Protein AF-A0A7K4CVQ1-F1 (afdb_monomer)

Radius of gyration: 16.04 Å; Cα contacts (8 Å, |Δi|>4): 336; chains: 1; bounding box: 37×40×40 Å

Sequence (177 aa):
MSLGTIVTLRESEFFTFFNIHEVSRQETGRKGVRAMQCKPGGFQEHIDISFEMDANENVVSARLVLDRSWIGNPDHVNPFANDIAKSFIDTLVPAVDHGAIEPLLATIMNAKGIGDKRIYLHDQPRDLNPNFDTIKALGVYLQVIGKHEIMLSSCMLRMENIVAGGRVRLEIEVLPR

Structure (mmCIF, N/CA/C/O backbone):
data_AF-A0A7K4CVQ1-F1
#
_entry.id   AF-A0A7K4CVQ1-F1
#
loop_
_atom_site.group_PDB
_atom_site.id
_atom_site.type_symbol
_atom_site.label_atom_id
_atom_site.label_alt_id
_atom_site.label_comp_id
_atom_site.label_asym_id
_atom_site.label_entity_id
_atom_site.label_seq_id
_atom_site.pdbx_PDB_ins_code
_atom_site.Cartn_x
_atom_site.Cartn_y
_atom_site.Cartn_z
_atom_site.occupancy
_atom_site.B_iso_or_equiv
_atom_site.auth_seq_id
_atom_site.auth_comp_id
_atom_site.auth_asym_id
_atom_site.auth_atom_id
_atom_site.pdbx_PDB_model_num
ATOM 1 N N . MET A 1 1 ? -0.461 2.803 18.732 1.00 65.06 1 MET A N 1
ATOM 2 C CA . MET A 1 1 ? -1.180 3.938 18.088 1.00 65.06 1 MET A CA 1
ATOM 3 C C . MET A 1 1 ? -2.070 3.398 16.962 1.00 65.06 1 MET A C 1
ATOM 5 O O . MET A 1 1 ? -2.041 2.195 16.758 1.00 65.06 1 MET A O 1
ATOM 9 N N . SER A 1 2 ? -2.913 4.195 16.295 1.00 82.56 2 SER A N 1
ATOM 10 C CA . SER A 1 2 ? -3.654 3.761 15.089 1.00 82.56 2 SER A CA 1
ATOM 11 C C . SER A 1 2 ? -3.128 4.479 13.846 1.00 82.56 2 SER A C 1
ATOM 13 O O . SER A 1 2 ? -2.551 5.557 13.971 1.00 82.56 2 SER A O 1
ATOM 15 N N . LEU A 1 3 ? -3.347 3.914 12.653 1.00 92.31 3 LEU A N 1
ATOM 16 C CA . LEU A 1 3 ? -3.012 4.564 11.371 1.00 92.31 3 LEU A CA 1
ATOM 17 C C . LEU A 1 3 ? -4.081 5.593 10.934 1.00 92.31 3 LEU A C 1
ATOM 19 O O . LEU A 1 3 ? -4.191 5.924 9.758 1.00 92.31 3 LEU A O 1
ATOM 23 N N . GLY A 1 4 ? -4.916 6.054 11.870 1.00 93.25 4 GLY A N 1
ATOM 24 C CA . GLY A 1 4 ? -6.152 6.785 11.596 1.00 93.25 4 GLY A CA 1
ATOM 25 C C . GLY A 1 4 ? -7.395 5.891 11.637 1.00 93.25 4 GLY A C 1
ATOM 26 O O . GLY A 1 4 ? -7.321 4.684 11.885 1.00 93.25 4 GLY A O 1
ATOM 27 N N . THR A 1 5 ? -8.561 6.501 11.425 1.00 96.44 5 THR A N 1
ATOM 28 C CA . THR A 1 5 ? -9.833 5.773 11.305 1.00 96.44 5 THR A CA 1
ATOM 29 C C . THR A 1 5 ? -10.139 5.501 9.842 1.00 96.44 5 THR A C 1
ATOM 31 O O . THR A 1 5 ? -9.773 6.293 8.968 1.00 96.44 5 THR A O 1
ATOM 34 N N . ILE A 1 6 ? -10.853 4.414 9.553 1.00 95.75 6 ILE A N 1
ATOM 35 C CA . ILE A 1 6 ? -11.230 4.129 8.166 1.00 95.75 6 ILE A CA 1
ATOM 36 C C . ILE A 1 6 ? -12.153 5.199 7.573 1.00 95.75 6 ILE A C 1
ATOM 38 O O . ILE A 1 6 ? -12.125 5.431 6.367 1.00 95.75 6 ILE A O 1
ATOM 42 N N . VAL A 1 7 ? -12.945 5.868 8.418 1.00 95.38 7 VAL A N 1
ATOM 43 C CA . VAL A 1 7 ? -13.827 6.970 8.021 1.00 95.38 7 VAL A CA 1
ATOM 44 C C . VAL A 1 7 ? -12.996 8.124 7.470 1.00 95.38 7 VAL A C 1
ATOM 46 O O . VAL A 1 7 ? -13.221 8.540 6.341 1.00 95.38 7 VAL A O 1
ATOM 49 N N . THR A 1 8 ? -11.977 8.567 8.210 1.00 95.50 8 THR A N 1
ATOM 50 C CA . THR A 1 8 ? -11.077 9.639 7.760 1.00 95.50 8 THR A CA 1
ATOM 51 C C . THR A 1 8 ? -10.266 9.226 6.531 1.00 95.50 8 THR A C 1
ATOM 53 O O . THR A 1 8 ? -10.100 10.013 5.605 1.00 95.50 8 THR A O 1
ATOM 56 N N . LEU A 1 9 ? -9.784 7.980 6.472 1.00 95.75 9 LEU A N 1
ATOM 57 C CA . LEU A 1 9 ? -8.999 7.507 5.327 1.00 95.75 9 LEU A CA 1
ATOM 58 C C . LEU A 1 9 ? -9.809 7.478 4.026 1.00 95.75 9 LEU A C 1
ATOM 60 O O . LEU A 1 9 ? -9.248 7.747 2.969 1.00 95.75 9 LEU A O 1
ATOM 64 N N . ARG A 1 10 ? -11.119 7.212 4.077 1.00 96.25 10 ARG A N 1
ATOM 65 C CA . ARG A 1 10 ? -11.991 7.251 2.887 1.00 96.25 10 ARG A CA 1
ATOM 66 C C . ARG A 1 10 ? -12.095 8.627 2.242 1.00 96.25 10 ARG A C 1
ATOM 68 O O . ARG A 1 10 ? -12.397 8.710 1.056 1.00 96.25 10 ARG A O 1
ATOM 75 N N . GLU A 1 11 ? -11.839 9.678 3.007 1.00 96.19 11 GLU A N 1
ATOM 76 C CA . GLU A 1 11 ? -11.837 11.060 2.528 1.00 96.19 11 GLU A CA 1
ATOM 77 C C . GLU A 1 11 ? -10.466 11.480 1.971 1.00 96.19 11 GLU A C 1
ATOM 79 O O . GLU A 1 11 ? -10.337 12.564 1.407 1.00 96.19 11 GLU A O 1
ATOM 84 N N . SER A 1 12 ? -9.438 10.632 2.100 1.00 96.62 12 SER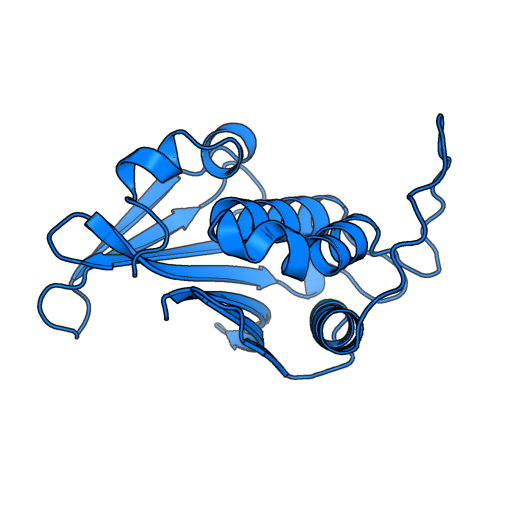 A N 1
ATOM 85 C CA . SER A 1 12 ? -8.090 10.926 1.605 1.00 96.62 12 SER A CA 1
ATOM 86 C C . SER A 1 12 ? -8.015 10.983 0.076 1.00 96.62 12 SER A C 1
ATOM 88 O O . SER A 1 12 ? -8.814 10.372 -0.647 1.00 96.62 12 SER A O 1
ATOM 90 N N . GLU A 1 13 ? -6.980 11.661 -0.427 1.00 94.75 13 GLU A N 1
ATOM 91 C CA . GLU A 1 13 ? -6.651 11.667 -1.856 1.00 94.75 13 GLU A CA 1
ATOM 92 C C . GLU A 1 13 ? -6.430 10.249 -2.392 1.00 94.75 13 GLU A C 1
ATOM 94 O O . GLU A 1 13 ? -6.881 9.940 -3.487 1.00 94.75 13 GLU A O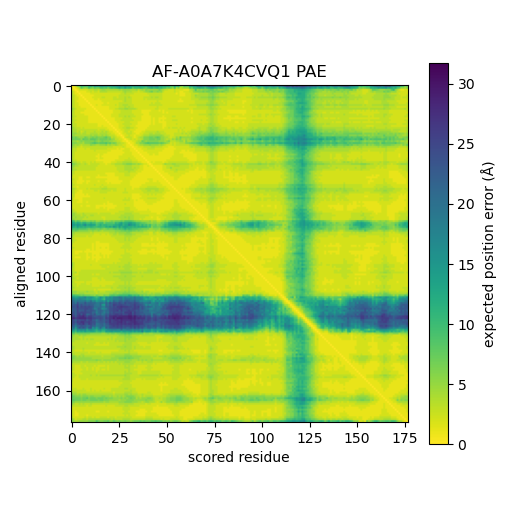 1
ATOM 99 N N . PHE A 1 14 ? -5.836 9.340 -1.612 1.00 97.19 14 PHE A N 1
ATOM 100 C CA . PHE A 1 14 ? -5.657 7.949 -2.032 1.00 97.19 14 PHE A CA 1
ATOM 101 C C . PHE A 1 14 ? -6.989 7.246 -2.328 1.00 97.19 14 PHE A C 1
ATOM 103 O O . PHE A 1 14 ? -7.128 6.596 -3.363 1.00 97.19 14 PHE A O 1
ATOM 110 N N . PHE A 1 15 ? -8.000 7.393 -1.469 1.00 97.81 15 PHE A N 1
ATOM 111 C CA . PHE A 1 15 ? -9.301 6.770 -1.725 1.00 97.81 15 PHE A CA 1
ATOM 112 C C . PHE A 1 15 ? -10.040 7.419 -2.893 1.00 97.81 15 PHE A C 1
ATOM 114 O O . PHE A 1 15 ? -10.606 6.717 -3.732 1.00 97.81 15 PHE A O 1
ATOM 121 N N . THR A 1 16 ? -10.023 8.747 -2.958 1.00 97.19 16 THR A N 1
ATOM 122 C CA . THR A 1 16 ? -10.790 9.508 -3.949 1.00 97.19 16 THR A CA 1
ATOM 123 C C . THR A 1 16 ? -10.163 9.450 -5.343 1.00 97.19 16 THR A C 1
ATOM 125 O O . THR A 1 16 ? -10.867 9.162 -6.309 1.00 97.19 16 THR A O 1
ATOM 128 N N . PHE A 1 17 ? -8.845 9.628 -5.462 1.00 96.94 17 PHE A N 1
ATOM 129 C CA . PHE A 1 17 ? -8.123 9.600 -6.737 1.00 96.94 17 PHE A CA 1
ATOM 130 C C . PHE A 1 17 ? -8.148 8.212 -7.389 1.00 96.94 17 PHE A C 1
ATOM 132 O O . PHE A 1 17 ? -8.456 8.089 -8.574 1.00 96.94 17 PHE A O 1
ATOM 139 N N . PHE A 1 18 ? -7.893 7.147 -6.617 1.00 97.56 18 PHE A N 1
ATOM 140 C CA . PHE A 1 18 ? -7.916 5.771 -7.131 1.00 97.56 18 PHE A CA 1
ATOM 141 C C . PHE A 1 18 ? -9.326 5.155 -7.164 1.00 97.56 18 PHE A C 1
ATOM 143 O O . PHE A 1 18 ? -9.470 3.992 -7.552 1.00 97.56 18 PHE A O 1
ATOM 150 N N . ASN A 1 19 ? -10.366 5.911 -6.784 1.00 97.69 19 ASN A N 1
ATOM 151 C CA . ASN A 1 19 ? -11.755 5.453 -6.687 1.00 97.69 19 ASN A CA 1
ATOM 152 C C . ASN A 1 19 ? -11.879 4.120 -5.915 1.00 97.69 19 ASN A C 1
ATOM 154 O O . ASN A 1 19 ? -12.436 3.128 -6.402 1.00 97.69 19 ASN A O 1
ATOM 158 N N . ILE A 1 20 ? -11.267 4.078 -4.728 1.00 98.19 20 ILE A N 1
ATOM 159 C CA . ILE A 1 20 ? -11.204 2.881 -3.888 1.00 98.19 20 ILE A CA 1
ATOM 160 C C . ILE A 1 20 ? -12.560 2.652 -3.239 1.00 98.19 20 ILE A C 1
ATOM 162 O O . ILE A 1 20 ? -13.080 3.505 -2.522 1.00 98.19 20 ILE A O 1
ATOM 166 N N . HIS A 1 21 ? -13.102 1.458 -3.441 1.00 97.12 21 HIS A N 1
ATOM 167 C CA . HIS A 1 21 ? -14.370 1.038 -2.870 1.00 97.12 21 HIS A CA 1
ATOM 168 C C . HIS A 1 21 ? -14.219 -0.285 -2.122 1.00 97.12 21 HIS A C 1
ATOM 170 O O . HIS A 1 21 ? -13.386 -1.134 -2.446 1.00 97.12 21 HIS A O 1
ATOM 176 N N . GLU A 1 22 ? -15.036 -0.442 -1.086 1.00 97.88 22 GLU A N 1
ATOM 177 C CA . GLU A 1 22 ? -15.140 -1.676 -0.316 1.00 97.88 22 GLU A CA 1
ATOM 178 C C . GLU A 1 22 ? -15.834 -2.759 -1.150 1.00 97.88 22 GLU A C 1
ATOM 180 O O . GLU A 1 22 ? -16.878 -2.518 -1.754 1.00 97.88 22 GLU A O 1
ATOM 185 N N . VAL A 1 23 ? -15.254 -3.957 -1.158 1.00 97.62 23 VAL A N 1
ATOM 186 C CA . VAL A 1 23 ? -15.804 -5.147 -1.824 1.00 97.62 23 VAL A CA 1
ATOM 187 C C . VAL A 1 23 ? -16.384 -6.118 -0.805 1.00 97.62 23 VAL A C 1
ATOM 189 O O . VAL A 1 23 ? -17.413 -6.744 -1.050 1.00 97.62 23 VAL A O 1
ATOM 192 N N . SER A 1 24 ? -15.734 -6.259 0.348 1.00 97.50 24 SER A N 1
ATOM 193 C CA . SER A 1 24 ? -16.239 -7.094 1.431 1.00 97.50 24 SER A CA 1
ATOM 194 C C . SER A 1 24 ? -15.717 -6.638 2.785 1.00 97.50 24 SER A C 1
ATOM 196 O O . SER A 1 24 ? -14.667 -6.001 2.894 1.00 97.50 24 SER A O 1
ATOM 198 N N . ARG A 1 25 ? -16.445 -7.016 3.835 1.00 96.38 25 ARG A N 1
ATOM 199 C CA . ARG A 1 25 ? -16.036 -6.841 5.225 1.00 96.38 25 ARG A CA 1
ATOM 200 C C . ARG A 1 25 ? -16.454 -8.052 6.033 1.00 96.38 25 ARG A C 1
ATOM 202 O O . ARG A 1 25 ? -17.591 -8.505 5.937 1.00 96.38 25 ARG A O 1
ATOM 209 N N . GLN A 1 26 ? -15.520 -8.579 6.811 1.00 96.00 26 GLN A N 1
ATOM 210 C CA . GLN A 1 26 ? -15.701 -9.803 7.582 1.00 96.00 26 GLN A CA 1
ATOM 211 C C . GLN A 1 26 ? -14.974 -9.718 8.922 1.00 96.00 26 GLN A C 1
ATOM 213 O O . GLN A 1 26 ? -13.940 -9.059 9.041 1.00 96.00 26 GLN A O 1
ATOM 218 N N . GLU A 1 27 ? -15.512 -10.397 9.932 1.00 93.31 27 GLU A N 1
ATOM 219 C CA . GLU A 1 27 ? -14.791 -10.626 11.183 1.00 93.31 27 GLU A CA 1
ATOM 220 C C . GLU A 1 27 ? -13.518 -11.422 10.891 1.00 93.31 27 GLU A C 1
ATOM 222 O O . GLU A 1 27 ? -13.508 -12.348 10.074 1.00 93.31 27 GLU A O 1
ATOM 227 N N . THR A 1 28 ? -12.426 -11.057 11.550 1.00 91.69 28 THR A N 1
ATOM 228 C CA . THR A 1 28 ? -11.205 -11.862 11.506 1.00 91.69 28 THR A CA 1
ATOM 229 C C . THR A 1 28 ? -11.253 -12.933 12.595 1.00 91.69 28 THR A C 1
ATOM 231 O O . THR A 1 28 ? -12.074 -12.888 13.508 1.00 91.69 28 THR A O 1
ATOM 234 N N . GLY A 1 29 ? -10.316 -13.884 12.571 1.00 84.75 29 GLY A N 1
ATOM 235 C CA . GLY A 1 29 ? -10.121 -14.808 13.696 1.00 84.75 29 GLY A CA 1
ATOM 236 C C . GLY A 1 29 ? -9.663 -14.124 14.998 1.00 84.75 29 GLY A C 1
ATOM 237 O O . GLY A 1 29 ? -9.570 -14.781 16.033 1.00 84.75 29 GLY A O 1
ATOM 238 N N . ARG A 1 30 ? -9.362 -12.816 14.967 1.00 89.88 30 ARG A N 1
ATOM 239 C CA . ARG A 1 30 ? -8.985 -12.018 16.137 1.00 89.88 30 ARG A CA 1
ATOM 240 C C . ARG A 1 30 ? -10.201 -11.288 16.692 1.00 89.88 30 ARG A C 1
ATOM 242 O O . ARG A 1 30 ? -10.893 -10.561 15.985 1.00 89.88 30 ARG A O 1
ATOM 249 N N . LYS A 1 31 ? -10.425 -11.452 17.996 1.00 90.44 31 LYS A N 1
ATOM 250 C CA . LYS A 1 31 ? -11.561 -10.857 18.705 1.00 90.44 31 LYS A CA 1
ATOM 251 C C . LYS A 1 31 ? -11.573 -9.333 18.544 1.00 90.44 31 LYS A C 1
ATOM 253 O O . LYS A 1 31 ? -10.621 -8.669 18.943 1.00 90.44 31 LYS A O 1
ATOM 258 N N . GLY A 1 32 ? -12.679 -8.803 18.022 1.00 90.06 32 GLY A N 1
ATOM 259 C CA . GLY A 1 32 ? -12.897 -7.362 17.874 1.00 90.06 32 GLY A CA 1
ATOM 260 C C . GLY A 1 32 ? -12.134 -6.718 16.715 1.00 90.06 32 GLY A C 1
ATOM 261 O O . GLY A 1 32 ? -12.051 -5.493 16.677 1.00 90.06 32 GLY A O 1
ATOM 262 N N . VAL A 1 33 ? -11.578 -7.520 15.799 1.00 95.44 33 VAL A N 1
ATOM 263 C CA . VAL A 1 33 ? -10.901 -7.036 14.593 1.00 95.44 33 VAL A CA 1
ATOM 264 C C . VAL A 1 33 ? -11.665 -7.491 13.357 1.00 95.44 33 VAL A C 1
ATOM 266 O O . VAL A 1 33 ? -11.896 -8.687 13.164 1.00 95.44 33 VAL A O 1
ATOM 269 N N . ARG A 1 34 ? -11.991 -6.538 12.485 1.00 96.94 34 ARG A N 1
ATOM 270 C CA . ARG A 1 34 ? -12.665 -6.763 11.201 1.00 96.94 34 ARG A CA 1
ATOM 271 C C . ARG A 1 34 ? -11.707 -6.487 10.052 1.00 96.94 34 ARG A C 1
ATOM 273 O O . ARG A 1 34 ? -10.996 -5.489 10.082 1.00 96.94 34 ARG A O 1
ATOM 280 N N . ALA A 1 35 ? -11.719 -7.338 9.032 1.00 97.62 35 ALA A N 1
ATOM 281 C CA . ALA A 1 35 ? -11.000 -7.118 7.785 1.00 97.62 35 ALA A CA 1
ATOM 282 C C . ALA A 1 35 ? -11.955 -6.552 6.732 1.00 97.62 35 ALA A C 1
ATOM 284 O O . ALA A 1 35 ? -13.030 -7.105 6.505 1.00 97.62 35 ALA A O 1
ATOM 285 N N . MET A 1 36 ? -11.540 -5.477 6.073 1.00 97.94 36 MET A N 1
ATOM 286 C CA . MET A 1 36 ? -12.209 -4.857 4.938 1.00 97.94 36 MET A CA 1
ATOM 287 C C . MET A 1 36 ? -11.332 -5.022 3.702 1.00 97.94 36 MET A C 1
ATOM 289 O O . MET A 1 36 ? -10.185 -4.581 3.693 1.00 97.94 36 MET A O 1
ATOM 293 N N . GLN A 1 37 ? -11.870 -5.665 2.672 1.00 98.31 37 GLN A N 1
ATOM 294 C CA . GLN A 1 37 ? -11.234 -5.799 1.366 1.00 98.31 37 GLN A CA 1
ATOM 295 C C . GLN A 1 37 ? -11.741 -4.690 0.453 1.00 98.31 37 GLN A C 1
ATOM 297 O O . GLN A 1 37 ? -12.946 -4.433 0.386 1.00 98.31 37 GLN A O 1
ATOM 302 N N . CYS A 1 38 ? -10.827 -4.064 -0.272 1.00 98.44 38 CYS A N 1
ATOM 303 C CA . CYS A 1 38 ? -11.100 -2.959 -1.170 1.00 98.44 38 C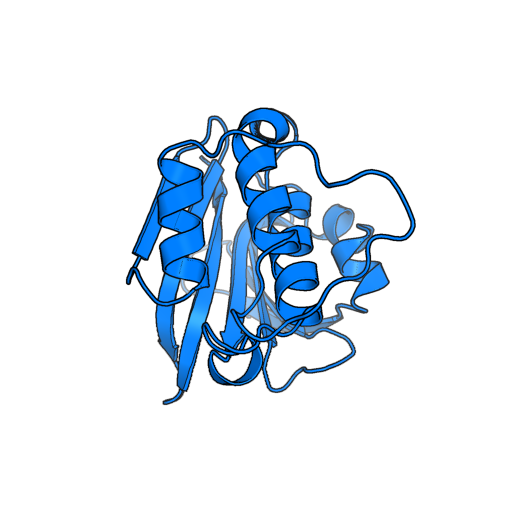YS A CA 1
ATOM 304 C C . CYS A 1 38 ? -10.486 -3.201 -2.546 1.00 98.44 38 CYS A C 1
ATOM 306 O O . CYS A 1 38 ? -9.490 -3.916 -2.699 1.00 98.44 38 CYS A O 1
ATOM 308 N N . LYS A 1 39 ? -11.064 -2.538 -3.546 1.00 98.31 39 LYS A N 1
ATOM 309 C CA . LYS A 1 39 ? -10.538 -2.483 -4.906 1.00 98.31 39 L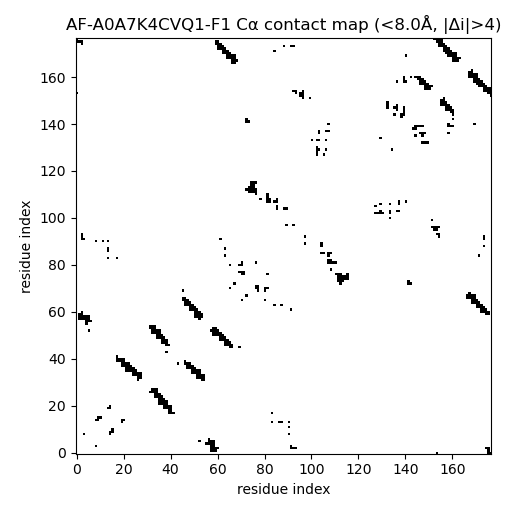YS A CA 1
ATOM 310 C C . LYS A 1 39 ? -10.510 -1.042 -5.412 1.00 98.31 39 LYS A C 1
ATOM 312 O O . LYS A 1 39 ? -11.402 -0.268 -5.068 1.00 98.31 39 LYS A O 1
ATOM 317 N N . PRO A 1 40 ? -9.495 -0.665 -6.204 1.00 98.00 40 PRO A N 1
ATOM 318 C CA . PRO A 1 40 ? -9.503 0.600 -6.932 1.00 98.00 40 PRO A CA 1
ATOM 319 C C . PRO A 1 40 ? -10.541 0.584 -8.065 1.00 98.00 40 PRO A C 1
ATOM 321 O O . PRO A 1 40 ? -11.073 -0.462 -8.431 1.00 98.00 40 PRO A O 1
ATOM 324 N N . GLY A 1 41 ? -10.804 1.737 -8.676 1.00 96.56 41 GLY A N 1
ATOM 325 C CA . GLY A 1 41 ? -11.680 1.829 -9.846 1.00 96.56 41 GLY A CA 1
ATOM 326 C C . GLY A 1 41 ? -11.132 1.099 -11.080 1.00 96.56 41 GLY A C 1
ATOM 327 O O . GLY A 1 41 ? -11.914 0.539 -11.844 1.00 96.56 41 GLY A O 1
ATOM 328 N N . GLY A 1 42 ? -9.806 1.057 -11.257 1.00 93.81 42 GLY A N 1
ATOM 329 C CA . GLY A 1 42 ? -9.128 0.424 -12.398 1.00 93.81 42 GLY A CA 1
ATOM 330 C C . GLY A 1 42 ? -8.017 -0.544 -11.983 1.00 93.81 42 GLY A C 1
ATOM 331 O O . GLY A 1 42 ? -7.516 -0.464 -10.867 1.00 93.81 42 GLY A O 1
ATOM 332 N N . PHE A 1 43 ? -7.627 -1.451 -12.888 1.00 95.44 43 PHE A N 1
ATOM 333 C CA . PHE A 1 43 ? -6.588 -2.479 -12.669 1.00 95.44 43 PHE A CA 1
ATOM 334 C C . PHE A 1 43 ? -6.860 -3.403 -11.462 1.00 95.44 43 PHE A C 1
ATOM 336 O O . PHE A 1 43 ? -5.946 -3.860 -10.769 1.00 95.44 43 PHE A O 1
ATOM 343 N N . GLN A 1 44 ? -8.139 -3.673 -11.190 1.00 96.69 44 GLN A N 1
ATOM 344 C CA . GLN A 1 44 ? -8.605 -4.453 -10.038 1.00 96.69 44 GLN A CA 1
ATOM 345 C C . GLN A 1 44 ? -8.051 -5.884 -10.013 1.00 96.69 44 GLN A C 1
ATOM 347 O O . GLN A 1 44 ? -7.909 -6.483 -8.949 1.00 96.69 44 GLN A O 1
ATOM 352 N N . GLU A 1 45 ? -7.733 -6.445 -11.174 1.00 96.00 45 GLU A N 1
ATOM 353 C CA . GLU A 1 45 ? -7.157 -7.774 -11.351 1.00 96.00 45 GLU A CA 1
ATOM 354 C C . GLU A 1 45 ? -5.700 -7.882 -10.875 1.00 96.00 45 GLU A C 1
ATOM 356 O O . GLU A 1 45 ? -5.218 -8.997 -10.655 1.00 96.00 45 GLU A O 1
ATOM 361 N N . HIS A 1 46 ? -5.022 -6.742 -10.703 1.00 97.31 46 HIS A N 1
ATOM 362 C CA . HIS A 1 46 ? -3.612 -6.652 -10.322 1.00 97.31 46 HIS A CA 1
ATOM 363 C C . HIS A 1 46 ? -3.392 -6.119 -8.908 1.00 97.31 46 HIS A C 1
ATOM 365 O O . HIS A 1 46 ? -2.311 -6.325 -8.353 1.00 97.31 46 HIS A O 1
ATOM 371 N N . ILE A 1 47 ? -4.402 -5.462 -8.335 1.00 97.69 47 ILE A N 1
ATOM 372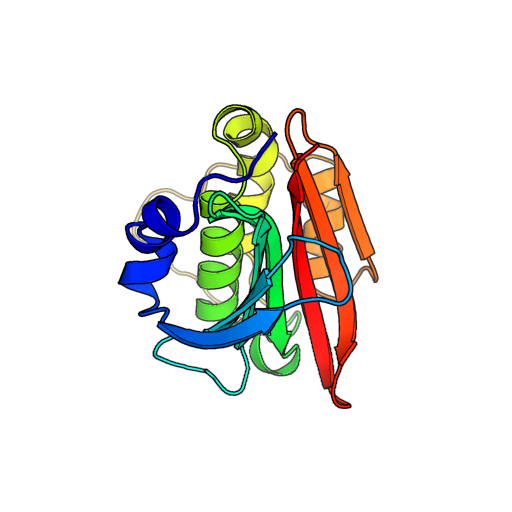 C CA . ILE A 1 47 ? -4.302 -4.698 -7.093 1.00 97.69 47 ILE A CA 1
ATOM 373 C C . ILE A 1 47 ? -5.286 -5.262 -6.071 1.00 97.69 47 ILE A C 1
ATOM 375 O O . ILE A 1 47 ? -6.494 -5.281 -6.310 1.00 97.69 47 ILE A O 1
ATOM 379 N N . ASP A 1 48 ? -4.795 -5.671 -4.908 1.00 98.06 48 ASP A N 1
ATOM 380 C CA . ASP A 1 48 ? -5.621 -5.970 -3.738 1.00 98.06 48 ASP A CA 1
ATOM 381 C C . ASP A 1 48 ? -5.267 -5.015 -2.605 1.00 98.06 48 ASP A C 1
ATOM 383 O O . ASP A 1 48 ? -4.093 -4.805 -2.304 1.00 98.06 48 ASP A O 1
ATOM 387 N N . ILE A 1 49 ? -6.285 -4.436 -1.974 1.00 98.62 49 ILE A N 1
ATOM 388 C CA . ILE A 1 49 ? -6.120 -3.529 -0.842 1.00 98.62 49 ILE A CA 1
ATOM 389 C C . ILE A 1 49 ? -6.939 -4.096 0.304 1.00 98.62 49 ILE A C 1
ATOM 391 O O . ILE A 1 49 ? -8.103 -4.448 0.122 1.00 98.62 49 ILE A O 1
ATOM 395 N N . SER A 1 50 ? -6.362 -4.170 1.494 1.00 98.31 50 SER A N 1
ATOM 396 C CA . SER A 1 50 ? -7.099 -4.607 2.671 1.00 98.31 50 SER A CA 1
ATOM 397 C C . SER A 1 50 ? -6.720 -3.813 3.902 1.00 98.31 50 SER A C 1
ATOM 399 O O . SER A 1 50 ? -5.557 -3.464 4.088 1.00 98.31 50 SER A O 1
ATOM 401 N N . PHE A 1 51 ? -7.703 -3.580 4.759 1.00 98.25 51 PHE A N 1
ATOM 402 C CA . PHE A 1 51 ? -7.540 -2.912 6.039 1.00 98.25 51 PHE A CA 1
ATOM 403 C C . PHE A 1 51 ? -8.080 -3.811 7.136 1.00 98.25 51 PHE A C 1
ATOM 405 O O . PHE A 1 51 ? -9.135 -4.425 6.982 1.00 98.25 51 PHE A O 1
ATOM 412 N N . GLU A 1 52 ? -7.391 -3.856 8.261 1.00 97.81 52 GLU A N 1
ATOM 413 C CA . GLU A 1 52 ? -7.895 -4.452 9.485 1.00 97.81 52 GLU A CA 1
ATOM 414 C C . GLU A 1 52 ? -8.168 -3.347 10.488 1.00 97.81 52 GLU A C 1
ATOM 416 O O . GLU A 1 52 ? -7.353 -2.439 10.664 1.00 97.81 52 GLU A O 1
ATOM 421 N N . MET A 1 53 ? -9.329 -3.418 11.128 1.00 97.06 53 MET A N 1
ATOM 422 C CA . MET A 1 53 ? -9.835 -2.357 11.986 1.00 97.06 53 MET A CA 1
ATOM 423 C C . MET A 1 53 ? -10.312 -2.919 13.315 1.00 97.06 53 MET A C 1
ATOM 425 O O . MET A 1 53 ? -10.906 -3.999 13.345 1.00 97.06 53 MET A O 1
ATOM 429 N N . ASP A 1 54 ? -10.099 -2.172 14.395 1.00 96.00 54 ASP A N 1
ATOM 430 C CA . ASP A 1 54 ? -10.676 -2.490 15.700 1.00 96.00 54 ASP A CA 1
ATOM 431 C C . ASP A 1 54 ? -12.187 -2.159 15.769 1.00 96.00 54 ASP A C 1
ATOM 433 O O . ASP A 1 54 ? -12.825 -1.744 14.791 1.00 96.00 54 ASP A O 1
ATOM 437 N N . ALA A 1 55 ? -12.785 -2.346 16.948 1.00 94.25 55 ALA A N 1
ATOM 438 C CA . ALA A 1 55 ? -14.197 -2.047 17.194 1.00 94.25 55 ALA A CA 1
ATOM 439 C C . ALA A 1 55 ? -14.555 -0.554 17.049 1.00 94.25 55 ALA A C 1
ATOM 441 O O . ALA A 1 55 ? -15.718 -0.235 16.816 1.00 94.25 55 ALA A O 1
ATOM 442 N N . ASN A 1 56 ? -13.570 0.341 17.154 1.00 95.00 56 ASN A N 1
ATOM 443 C CA . ASN A 1 56 ? -13.723 1.788 16.997 1.00 95.00 56 ASN A CA 1
ATOM 444 C C . ASN A 1 56 ? -13.389 2.256 15.569 1.00 95.00 56 ASN A C 1
ATOM 446 O O . ASN A 1 56 ? -13.251 3.452 15.331 1.00 95.00 56 ASN A O 1
ATOM 450 N N . GLU A 1 57 ? -13.232 1.321 14.626 1.00 95.62 57 GLU A N 1
ATOM 451 C CA . GLU A 1 57 ? -12.839 1.582 13.237 1.00 95.62 57 GLU A CA 1
ATOM 452 C C . GLU A 1 57 ? -11.450 2.219 13.069 1.00 95.62 57 GLU A C 1
ATOM 454 O O . GLU A 1 57 ? -11.133 2.770 12.010 1.00 95.62 57 GLU A O 1
ATOM 459 N N . ASN A 1 58 ? -10.592 2.100 14.084 1.00 96.88 58 ASN A N 1
ATOM 4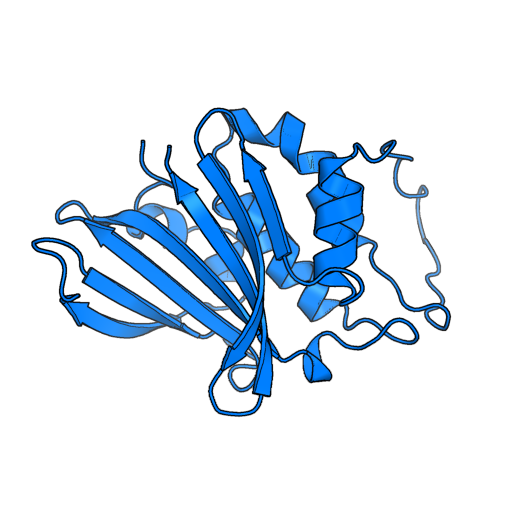60 C CA . ASN A 1 58 ? -9.184 2.444 13.956 1.00 96.88 58 ASN A CA 1
ATOM 461 C C . ASN A 1 58 ? -8.482 1.393 13.109 1.00 96.88 58 ASN A C 1
ATOM 463 O O . ASN A 1 58 ? -8.601 0.199 13.386 1.00 96.88 58 ASN A O 1
ATOM 467 N N . VAL A 1 59 ? -7.695 1.828 12.129 1.00 97.19 59 VAL A N 1
ATOM 468 C CA . VAL A 1 59 ? -6.892 0.920 11.313 1.00 97.19 59 VAL A CA 1
ATOM 469 C C . VAL A 1 59 ? -5.697 0.419 12.125 1.00 97.19 59 VAL A C 1
ATOM 471 O O . VAL A 1 59 ? -4.859 1.201 12.585 1.00 97.19 59 VAL A O 1
ATOM 474 N N . VAL A 1 60 ? -5.638 -0.905 12.290 1.00 96.50 60 VAL A N 1
ATOM 475 C CA . VAL A 1 60 ? -4.591 -1.645 13.015 1.00 96.50 60 VAL A CA 1
ATOM 476 C C . VAL A 1 60 ? -3.669 -2.441 12.088 1.00 96.50 60 VAL A C 1
ATOM 478 O O . VAL A 1 60 ? -2.625 -2.911 12.526 1.00 96.50 60 VAL A O 1
ATOM 481 N N . SER A 1 61 ? -4.035 -2.587 10.816 1.00 97.12 61 SER A N 1
ATOM 482 C CA . SER A 1 61 ? -3.149 -3.017 9.733 1.00 97.12 61 SER A CA 1
ATOM 483 C C . SER A 1 61 ? -3.716 -2.529 8.408 1.00 97.12 61 SER A C 1
ATOM 485 O O . SER A 1 61 ? -4.933 -2.521 8.216 1.00 97.12 61 SER A O 1
ATOM 487 N N . ALA A 1 62 ? -2.849 -2.138 7.486 1.00 98.50 62 ALA A N 1
ATOM 488 C CA . ALA A 1 62 ? -3.228 -1.838 6.119 1.00 98.50 62 ALA A CA 1
ATOM 489 C C . ALA A 1 62 ? -2.251 -2.512 5.166 1.00 98.50 62 ALA A C 1
ATOM 491 O O . ALA A 1 62 ? -1.038 -2.435 5.354 1.00 98.50 62 ALA A O 1
ATOM 492 N N . ARG A 1 63 ? -2.776 -3.146 4.119 1.00 98.62 63 ARG A N 1
ATOM 493 C CA . ARG A 1 63 ? -1.996 -3.929 3.165 1.00 98.62 63 ARG A CA 1
ATOM 494 C C . ARG A 1 63 ? -2.388 -3.610 1.729 1.00 98.62 63 ARG A C 1
ATOM 496 O O . ARG A 1 63 ? -3.571 -3.602 1.398 1.00 98.62 63 ARG A O 1
ATOM 503 N N . LEU A 1 64 ? -1.379 -3.416 0.891 1.00 98.75 64 LEU A N 1
ATOM 504 C CA . LEU A 1 64 ? -1.467 -3.305 -0.558 1.00 98.75 64 LEU A CA 1
ATOM 505 C C . LEU A 1 64 ? -0.705 -4.476 -1.181 1.00 98.75 64 LEU A C 1
ATOM 507 O O . LEU A 1 64 ? 0.454 -4.708 -0.845 1.00 98.75 64 LEU A O 1
ATOM 511 N N . VAL A 1 65 ? -1.338 -5.199 -2.100 1.00 98.56 65 VAL A N 1
ATOM 512 C CA . VAL A 1 65 ? -0.717 -6.295 -2.848 1.00 98.56 65 VAL A CA 1
ATOM 513 C C . VAL A 1 65 ? -0.806 -6.009 -4.341 1.00 98.56 65 VAL A C 1
ATOM 515 O O . VAL A 1 65 ? -1.892 -5.772 -4.865 1.00 98.56 65 VAL A O 1
ATOM 518 N N . LEU A 1 66 ? 0.339 -6.050 -5.022 1.00 98.31 66 LEU A N 1
ATOM 519 C CA . LEU A 1 66 ? 0.485 -5.720 -6.439 1.00 98.31 66 LEU A CA 1
ATOM 520 C C . LEU A 1 66 ? 1.086 -6.894 -7.223 1.00 98.31 66 LEU A C 1
ATOM 522 O O . LEU A 1 66 ? 2.106 -7.457 -6.821 1.00 98.31 66 LEU A O 1
ATOM 526 N N . ASP A 1 67 ? 0.501 -7.241 -8.371 1.00 97.31 67 ASP A N 1
ATOM 527 C CA . ASP A 1 67 ? 1.070 -8.233 -9.297 1.00 97.31 67 ASP A CA 1
ATOM 528 C C . ASP A 1 67 ? 2.438 -7.790 -9.835 1.00 97.31 67 ASP A C 1
ATOM 530 O O . ASP A 1 67 ? 2.571 -6.701 -10.394 1.00 97.31 67 ASP A O 1
ATOM 534 N N . ARG A 1 68 ? 3.457 -8.662 -9.766 1.00 94.50 68 ARG A N 1
ATOM 535 C CA . ARG A 1 68 ? 4.793 -8.335 -10.296 1.00 94.50 68 ARG A CA 1
ATOM 536 C C . ARG A 1 68 ? 4.803 -8.088 -11.792 1.00 94.50 68 ARG A C 1
ATOM 538 O O . ARG A 1 68 ? 5.403 -7.119 -12.240 1.00 94.50 68 ARG A O 1
ATOM 545 N N . SER A 1 69 ? 4.081 -8.909 -12.548 1.00 93.75 69 SER A N 1
ATOM 546 C CA . SER A 1 69 ? 3.940 -8.724 -13.994 1.00 93.75 69 SER A CA 1
ATOM 547 C C . SER A 1 69 ? 3.274 -7.398 -14.370 1.00 93.75 69 SER A C 1
ATOM 549 O O . SER A 1 69 ? 3.427 -6.962 -15.504 1.00 93.75 69 SER A O 1
ATOM 551 N N . TRP A 1 70 ? 2.543 -6.769 -13.443 1.00 95.12 70 TRP A N 1
ATOM 552 C CA . TRP A 1 70 ? 1.895 -5.475 -13.653 1.00 95.12 70 TRP A CA 1
ATOM 553 C C . TRP A 1 70 ? 2.738 -4.289 -13.171 1.00 95.12 70 TRP A C 1
ATOM 555 O O . TRP A 1 70 ? 2.714 -3.239 -13.811 1.00 95.12 70 TRP A O 1
ATOM 565 N N . ILE A 1 71 ? 3.507 -4.451 -12.084 1.00 94.06 71 ILE A N 1
ATOM 566 C CA . ILE A 1 71 ? 4.510 -3.459 -11.655 1.00 94.06 71 ILE A CA 1
ATOM 567 C C . ILE A 1 71 ? 5.574 -3.285 -12.745 1.00 94.06 71 ILE A C 1
ATOM 569 O O . ILE A 1 71 ? 5.986 -2.165 -13.034 1.00 94.06 71 ILE A O 1
ATOM 573 N N . GLY A 1 72 ? 5.985 -4.389 -13.367 1.00 87.06 72 GLY A N 1
ATOM 574 C CA . GLY A 1 72 ? 6.992 -4.408 -14.417 1.00 87.06 72 GLY A CA 1
ATOM 575 C C . GLY A 1 72 ? 8.300 -5.036 -13.952 1.00 87.06 72 GLY A C 1
ATOM 576 O O . GLY A 1 72 ? 8.334 -5.861 -13.037 1.00 87.06 72 GLY A O 1
ATOM 577 N N . ASN A 1 73 ? 9.384 -4.682 -14.627 1.00 73.94 73 ASN A N 1
ATOM 578 C CA . ASN A 1 73 ? 10.712 -5.246 -14.425 1.00 73.94 73 ASN A CA 1
ATOM 579 C C . ASN A 1 73 ? 11.778 -4.130 -14.487 1.00 73.94 73 ASN A C 1
ATOM 581 O O . ASN A 1 73 ? 11.443 -2.970 -14.730 1.00 73.94 73 ASN A O 1
ATOM 585 N N . PRO A 1 74 ? 13.068 -4.442 -14.276 1.00 70.25 74 PRO A N 1
ATOM 586 C CA . PRO A 1 74 ? 14.130 -3.441 -14.364 1.00 70.25 74 PRO A CA 1
ATOM 587 C C . PRO A 1 74 ? 14.275 -2.744 -15.726 1.00 70.25 74 PRO A C 1
ATOM 589 O O . PRO A 1 74 ? 15.004 -1.761 -15.802 1.00 70.25 74 PRO A O 1
ATOM 592 N N . ASP A 1 75 ? 13.612 -3.209 -16.789 1.00 70.81 75 ASP A N 1
ATOM 593 C CA . ASP A 1 75 ? 13.639 -2.575 -18.112 1.00 70.81 75 ASP A CA 1
ATOM 594 C C . ASP A 1 75 ? 12.459 -1.620 -18.331 1.00 70.81 75 ASP A C 1
ATOM 596 O O . ASP A 1 75 ? 12.633 -0.604 -19.007 1.00 70.81 75 ASP A O 1
ATOM 600 N N . HIS A 1 76 ? 11.301 -1.905 -17.724 1.00 78.31 76 HIS A N 1
ATOM 601 C CA . HIS A 1 76 ? 10.091 -1.085 -17.782 1.00 78.31 76 HIS A CA 1
ATOM 602 C C . HIS A 1 76 ? 9.299 -1.155 -16.472 1.00 78.31 76 HIS A C 1
ATOM 604 O O . HIS A 1 76 ? 8.877 -2.240 -16.061 1.00 78.31 76 HIS A O 1
ATOM 610 N N . VAL A 1 77 ? 9.041 -0.000 -15.854 1.00 85.06 77 VAL A N 1
ATOM 611 C CA . VAL A 1 77 ? 8.232 0.103 -14.629 1.00 85.06 77 VAL A CA 1
ATOM 612 C C . VAL A 1 77 ? 6.937 0.849 -14.927 1.00 85.06 77 VAL A C 1
ATOM 614 O O . VAL A 1 77 ? 6.953 1.954 -15.469 1.00 85.06 77 VAL A O 1
ATOM 617 N N . ASN A 1 78 ? 5.804 0.261 -14.547 1.00 90.44 78 ASN A N 1
ATOM 618 C CA . ASN A 1 78 ? 4.491 0.864 -14.730 1.00 90.44 78 ASN A CA 1
ATOM 619 C C . ASN A 1 78 ? 4.328 2.094 -13.813 1.00 90.44 78 ASN A C 1
ATOM 621 O O . ASN A 1 78 ? 4.288 1.939 -12.588 1.00 90.44 78 ASN A O 1
ATOM 625 N N . PRO A 1 79 ? 4.152 3.312 -14.359 1.00 91.12 79 PRO A N 1
ATOM 626 C CA . PRO A 1 79 ? 4.018 4.519 -13.546 1.00 91.12 79 PRO A CA 1
ATOM 627 C C . PRO A 1 79 ? 2.828 4.482 -12.579 1.00 91.12 79 PRO A C 1
ATOM 629 O O . PRO A 1 79 ? 2.929 5.026 -11.483 1.00 91.12 79 PRO A O 1
ATOM 632 N N . PHE A 1 80 ? 1.730 3.805 -12.939 1.00 93.38 80 PHE A N 1
ATOM 633 C CA . PHE A 1 80 ? 0.575 3.653 -12.048 1.00 93.38 80 PHE A CA 1
ATOM 634 C C . PHE A 1 80 ? 0.893 2.784 -10.830 1.00 93.38 80 PHE A C 1
ATOM 636 O O . PHE A 1 80 ? 0.353 3.024 -9.752 1.00 93.38 80 PHE A O 1
ATOM 643 N N . ALA A 1 81 ? 1.783 1.799 -10.976 1.00 95.69 81 ALA A N 1
ATOM 644 C CA . ALA A 1 81 ? 2.225 0.976 -9.857 1.00 95.69 81 ALA A CA 1
ATOM 645 C C . ALA A 1 81 ? 3.082 1.780 -8.867 1.00 95.69 81 ALA A C 1
ATOM 647 O O . ALA A 1 81 ?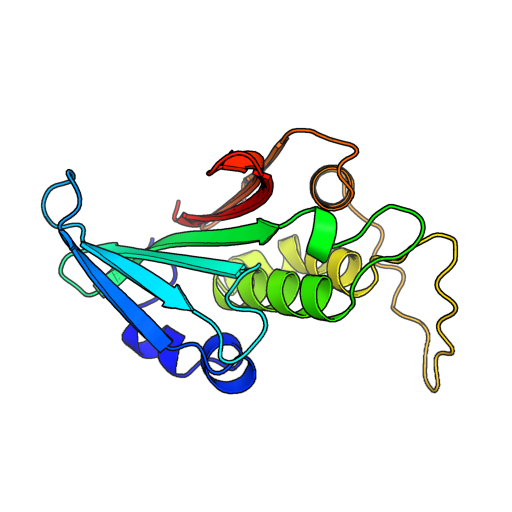 2.957 1.589 -7.655 1.00 95.69 81 ALA A O 1
ATOM 648 N N . ASN A 1 82 ? 3.919 2.698 -9.364 1.00 95.12 82 ASN A N 1
ATOM 649 C CA . ASN A 1 82 ? 4.683 3.616 -8.516 1.00 95.12 82 ASN A CA 1
ATOM 650 C C . ASN A 1 82 ? 3.748 4.564 -7.762 1.00 95.12 82 ASN A C 1
ATOM 652 O O . ASN A 1 82 ? 3.877 4.728 -6.550 1.00 95.12 82 ASN A O 1
ATOM 656 N N . ASP A 1 83 ? 2.798 5.158 -8.484 1.00 95.94 83 ASP A N 1
ATOM 657 C CA . ASP A 1 83 ? 1.895 6.174 -7.950 1.00 95.94 83 ASP A CA 1
ATOM 658 C C . ASP A 1 83 ? 0.977 5.612 -6.857 1.00 95.94 83 ASP A C 1
ATOM 660 O O . ASP A 1 83 ? 0.886 6.174 -5.764 1.00 95.94 83 ASP A O 1
ATOM 664 N N . ILE A 1 84 ? 0.372 4.439 -7.088 1.00 97.88 84 ILE A N 1
ATOM 665 C CA . ILE A 1 84 ? -0.476 3.801 -6.074 1.00 97.88 84 ILE A CA 1
ATOM 666 C C . ILE A 1 84 ? 0.332 3.325 -4.862 1.00 97.88 84 ILE A C 1
ATOM 668 O O . ILE A 1 84 ? -0.124 3.483 -3.732 1.00 97.88 84 ILE A O 1
ATOM 672 N N . ALA A 1 85 ? 1.543 2.789 -5.064 1.00 98.06 85 ALA A N 1
ATOM 673 C CA . ALA A 1 85 ? 2.400 2.346 -3.966 1.00 98.06 85 ALA A CA 1
ATOM 674 C C . ALA A 1 85 ? 2.857 3.525 -3.098 1.00 98.06 85 ALA A C 1
ATOM 676 O O . ALA A 1 85 ? 2.738 3.464 -1.874 1.00 98.06 85 ALA A O 1
ATOM 677 N N . LYS A 1 86 ? 3.323 4.616 -3.723 1.00 97.06 86 LYS A N 1
ATOM 678 C CA . LYS A 1 86 ? 3.671 5.861 -3.028 1.00 97.06 86 LYS A CA 1
ATOM 679 C C . LYS A 1 86 ? 2.466 6.381 -2.260 1.00 97.06 86 LYS A C 1
ATOM 681 O O . LYS A 1 86 ? 2.585 6.643 -1.068 1.00 97.06 86 LYS A O 1
ATOM 686 N N . SER A 1 87 ? 1.323 6.534 -2.928 1.00 98.06 87 SER A N 1
ATOM 687 C CA . SER A 1 87 ? 0.130 7.150 -2.338 1.00 98.06 87 SER A CA 1
ATOM 688 C C . SER A 1 87 ? -0.428 6.332 -1.175 1.00 98.06 87 SER A C 1
ATOM 690 O O . SER A 1 87 ? -0.849 6.905 -0.172 1.00 98.06 87 SER A O 1
ATOM 692 N N . PHE A 1 88 ? -0.367 5.001 -1.266 1.00 98.56 88 PHE A N 1
ATOM 693 C CA . PHE A 1 88 ? -0.729 4.101 -0.173 1.00 98.56 88 PHE A CA 1
ATOM 694 C C . PHE A 1 88 ? 0.158 4.315 1.061 1.00 98.56 88 PHE A C 1
ATOM 696 O O . PHE A 1 88 ? -0.363 4.504 2.158 1.00 98.56 88 PHE A O 1
ATOM 703 N N . ILE A 1 89 ? 1.487 4.323 0.887 1.00 98.31 89 ILE A N 1
ATOM 704 C CA . ILE A 1 89 ? 2.432 4.523 1.999 1.00 98.31 89 ILE A CA 1
ATOM 705 C C . ILE A 1 89 ? 2.243 5.916 2.608 1.00 98.31 89 ILE A C 1
ATOM 707 O O . ILE A 1 89 ? 2.093 6.038 3.818 1.00 98.31 89 ILE A O 1
ATOM 711 N N . ASP A 1 90 ? 2.203 6.953 1.776 1.00 97.62 90 ASP A N 1
ATOM 712 C CA . ASP A 1 90 ? 2.072 8.354 2.194 1.00 97.62 90 ASP A CA 1
ATOM 713 C C . ASP A 1 90 ? 0.792 8.615 3.005 1.00 97.62 90 ASP A C 1
ATOM 715 O O . ASP A 1 90 ? 0.810 9.321 4.010 1.00 97.62 90 ASP A O 1
ATOM 719 N N . THR A 1 91 ? -0.313 7.972 2.614 1.00 97.69 91 THR A N 1
ATOM 720 C CA . THR A 1 91 ? -1.609 8.098 3.296 1.00 97.69 91 THR A CA 1
ATOM 721 C C . THR A 1 91 ? -1.630 7.417 4.665 1.00 97.69 91 THR A C 1
ATOM 723 O O . THR A 1 91 ? -2.334 7.869 5.566 1.00 97.69 91 THR A O 1
ATOM 726 N N . LEU A 1 92 ? -0.905 6.306 4.826 1.00 97.81 92 LEU A N 1
ATOM 727 C CA . LEU A 1 92 ? -1.001 5.445 6.012 1.00 97.81 92 LEU A CA 1
ATOM 728 C C . LEU A 1 92 ? 0.123 5.645 7.021 1.00 97.81 92 LEU A C 1
ATOM 730 O O . LEU A 1 92 ? -0.056 5.327 8.197 1.00 97.81 92 LEU A O 1
ATOM 734 N N . VAL A 1 93 ? 1.278 6.145 6.586 1.00 97.12 93 VAL A N 1
ATOM 735 C CA . VAL A 1 93 ? 2.357 6.516 7.499 1.00 97.12 93 VAL A CA 1
ATOM 736 C C . VAL A 1 93 ? 1.929 7.780 8.254 1.00 97.12 93 VAL A C 1
ATOM 738 O O . VAL A 1 93 ? 1.603 8.783 7.618 1.00 97.12 93 VAL A O 1
ATOM 741 N N . PRO A 1 94 ? 1.919 7.777 9.600 1.00 95.81 94 PRO A N 1
ATOM 742 C CA . PRO A 1 94 ? 1.531 8.957 10.364 1.00 95.81 94 PRO A CA 1
ATOM 743 C C . PRO A 1 94 ? 2.474 10.142 10.121 1.00 95.81 94 PRO A C 1
ATOM 745 O O . PRO A 1 94 ? 3.677 9.963 9.938 1.00 95.81 94 PRO A O 1
ATOM 748 N N . ALA A 1 95 ? 1.945 11.366 10.210 1.00 94.94 95 ALA A N 1
ATOM 749 C CA . ALA A 1 95 ? 2.678 12.599 9.895 1.00 94.94 95 ALA A CA 1
ATOM 750 C C . ALA A 1 95 ? 4.017 12.762 10.646 1.00 94.94 95 ALA A C 1
ATOM 752 O O . ALA A 1 95 ? 4.959 13.346 10.118 1.00 94.94 95 ALA A O 1
ATOM 753 N N . VAL A 1 96 ? 4.132 12.216 11.864 1.00 96.12 96 VAL A N 1
ATOM 754 C CA . VAL A 1 96 ? 5.380 12.236 12.654 1.00 96.12 96 VAL A CA 1
ATOM 755 C C . VAL A 1 96 ? 6.533 11.480 11.978 1.00 96.12 96 VAL A C 1
ATOM 757 O O . VAL A 1 96 ? 7.694 11.814 12.192 1.00 96.12 96 VAL A O 1
ATOM 760 N N . ASP A 1 97 ? 6.219 10.499 11.131 1.00 96.50 97 ASP A N 1
ATOM 761 C CA . ASP A 1 97 ? 7.188 9.664 10.423 1.00 96.50 97 ASP A CA 1
ATOM 762 C C . ASP A 1 97 ? 7.445 10.130 8.975 1.00 96.50 97 ASP A C 1
ATOM 764 O O . ASP A 1 97 ? 8.307 9.573 8.291 1.00 96.50 97 ASP A O 1
ATOM 768 N N . HIS A 1 98 ? 6.751 11.174 8.497 1.00 94.94 98 HIS A N 1
ATOM 769 C CA . HIS A 1 98 ? 6.840 11.637 7.102 1.00 94.94 98 HIS A CA 1
ATOM 770 C C . HIS A 1 98 ? 8.256 12.051 6.694 1.00 94.94 98 HIS A C 1
ATOM 772 O O . HIS A 1 98 ? 8.732 11.647 5.636 1.00 94.94 98 HIS A O 1
ATOM 778 N N . GLY A 1 99 ? 8.979 12.768 7.558 1.00 93.88 99 GLY A N 1
ATOM 779 C CA . GLY A 1 99 ? 10.361 13.167 7.264 1.00 93.88 99 GLY A CA 1
ATOM 780 C C . GLY A 1 99 ? 11.326 11.983 7.107 1.00 93.88 99 GLY A C 1
ATOM 781 O O . GLY A 1 99 ? 12.313 12.082 6.384 1.00 93.88 99 GLY A O 1
ATOM 782 N N . ALA A 1 100 ? 11.042 10.845 7.749 1.00 94.12 100 ALA A N 1
ATOM 783 C CA . ALA A 1 100 ? 11.867 9.643 7.634 1.00 94.12 100 ALA A CA 1
ATOM 784 C C . ALA A 1 100 ? 11.552 8.828 6.368 1.00 94.12 100 ALA A C 1
ATOM 786 O O . ALA A 1 100 ? 12.446 8.165 5.837 1.00 94.12 100 ALA A O 1
ATOM 787 N N . ILE A 1 101 ? 10.305 8.875 5.881 1.00 95.06 101 ILE A N 1
ATOM 788 C CA . ILE A 1 101 ? 9.850 8.087 4.727 1.00 95.06 101 ILE A CA 1
ATOM 789 C C . ILE A 1 101 ? 9.922 8.846 3.394 1.00 95.06 101 ILE A C 1
ATOM 791 O O . ILE A 1 101 ? 9.907 8.215 2.338 1.00 95.06 101 ILE A O 1
ATOM 795 N N . GLU A 1 102 ? 10.050 10.177 3.415 1.00 94.75 102 GLU A N 1
ATOM 796 C CA . GLU A 1 102 ? 10.114 11.026 2.215 1.00 94.75 102 GLU A CA 1
ATOM 797 C C . GLU A 1 102 ? 11.137 10.539 1.163 1.00 94.75 102 GLU A C 1
ATOM 799 O O . GLU A 1 102 ? 10.755 10.429 -0.009 1.00 94.75 102 GLU A O 1
ATOM 804 N N . PRO A 1 103 ? 12.384 10.150 1.520 1.00 93.06 103 PRO A N 1
ATOM 805 C CA . PRO A 1 103 ? 13.328 9.619 0.537 1.00 93.06 103 PRO A CA 1
ATOM 806 C C . PRO A 1 103 ? 12.811 8.358 -0.164 1.00 93.06 103 PRO A C 1
ATOM 808 O O . PRO A 1 103 ? 12.994 8.213 -1.374 1.00 93.06 103 PRO A O 1
ATOM 811 N N . LEU A 1 104 ? 12.112 7.469 0.551 1.00 93.69 104 LEU A N 1
ATOM 812 C CA . LEU A 1 104 ? 11.509 6.274 -0.038 1.00 93.69 104 LEU A CA 1
ATOM 813 C C . LEU A 1 104 ? 10.361 6.626 -0.984 1.00 93.69 104 LEU A C 1
ATOM 815 O O . LEU A 1 104 ? 10.327 6.106 -2.098 1.00 93.69 104 LEU A O 1
ATOM 819 N N . LEU A 1 105 ? 9.451 7.516 -0.578 1.00 94.56 105 LEU A N 1
ATOM 820 C CA . LEU A 1 105 ? 8.319 7.937 -1.412 1.00 94.56 105 LEU A CA 1
ATOM 821 C C . LEU A 1 105 ? 8.799 8.541 -2.735 1.00 94.56 105 LEU A C 1
ATOM 823 O O . LEU A 1 105 ? 8.319 8.167 -3.808 1.00 94.56 105 LEU A O 1
ATOM 827 N N . ALA A 1 106 ? 9.794 9.426 -2.668 1.00 91.19 106 ALA A N 1
ATOM 828 C CA . ALA A 1 106 ? 10.401 10.019 -3.850 1.00 91.19 106 ALA A CA 1
ATOM 829 C C . ALA A 1 106 ? 11.113 8.973 -4.717 1.00 91.19 106 ALA A C 1
ATOM 831 O O . ALA A 1 106 ? 11.031 9.027 -5.944 1.00 91.19 106 ALA A O 1
ATOM 832 N N . THR A 1 107 ? 11.785 8.003 -4.096 1.00 90.19 107 THR A N 1
ATOM 833 C CA . THR A 1 107 ? 12.496 6.941 -4.813 1.00 90.19 107 THR A CA 1
ATOM 834 C C . THR A 1 107 ? 11.530 5.995 -5.530 1.00 90.19 107 THR A C 1
ATOM 836 O O . THR A 1 107 ? 11.757 5.686 -6.695 1.00 90.19 107 THR A O 1
ATOM 839 N N . ILE A 1 108 ? 10.423 5.588 -4.895 1.00 91.38 108 ILE A N 1
ATOM 840 C CA . ILE A 1 108 ? 9.369 4.779 -5.534 1.00 91.38 108 ILE A CA 1
ATOM 841 C C . ILE A 1 108 ? 8.746 5.551 -6.701 1.00 91.38 108 ILE A C 1
ATOM 843 O O . ILE A 1 108 ? 8.645 5.021 -7.803 1.00 91.38 108 ILE A O 1
ATOM 847 N N . MET A 1 109 ? 8.394 6.825 -6.506 1.00 89.75 109 MET A N 1
ATOM 848 C CA . MET A 1 109 ? 7.772 7.645 -7.557 1.00 89.75 109 MET A CA 1
ATOM 849 C C . MET A 1 109 ? 8.677 7.840 -8.790 1.00 89.75 109 MET A C 1
ATOM 851 O O . MET A 1 109 ? 8.209 8.013 -9.925 1.00 89.75 109 MET A O 1
ATOM 855 N N . ASN A 1 110 ? 9.991 7.801 -8.571 1.00 85.12 110 ASN A N 1
ATOM 856 C CA . ASN A 1 110 ? 11.008 7.926 -9.610 1.00 85.12 110 ASN A CA 1
ATOM 857 C C . ASN A 1 110 ? 11.620 6.586 -10.044 1.00 85.12 110 ASN A C 1
ATOM 859 O O . ASN A 1 110 ? 12.525 6.592 -10.883 1.00 85.12 110 ASN A O 1
ATOM 863 N N . ALA A 1 111 ? 11.127 5.456 -9.526 1.00 83.00 111 ALA A N 1
ATOM 864 C CA . ALA A 1 111 ? 11.562 4.137 -9.958 1.00 83.00 111 ALA A CA 1
ATOM 865 C C . ALA A 1 111 ? 11.268 3.981 -11.453 1.00 83.00 111 ALA A C 1
ATOM 867 O O . ALA A 1 111 ? 10.151 4.220 -11.914 1.00 83.00 111 ALA A O 1
ATOM 868 N N . LYS A 1 112 ? 12.296 3.629 -12.221 1.00 74.31 112 LYS A N 1
ATOM 869 C CA . LYS A 1 112 ? 12.228 3.550 -13.678 1.00 74.31 112 LYS A CA 1
ATOM 870 C C . LYS A 1 112 ? 13.018 2.359 -14.177 1.00 74.31 112 LYS A C 1
ATOM 872 O O . LYS A 1 112 ? 14.030 1.992 -13.574 1.00 74.31 112 LYS A O 1
ATOM 877 N N . GLY A 1 113 ? 12.574 1.808 -15.294 1.00 64.56 113 GLY A N 1
ATOM 878 C CA . GLY A 1 113 ? 13.350 0.835 -16.027 1.00 64.56 113 GLY A CA 1
ATOM 879 C C . GLY A 1 113 ? 14.527 1.479 -16.764 1.00 64.56 113 GLY A C 1
ATOM 880 O O . GLY A 1 113 ? 14.524 2.679 -17.053 1.00 64.56 113 GLY A O 1
ATOM 881 N N . ILE A 1 114 ? 15.542 0.683 -17.100 1.00 60.31 114 ILE A N 1
ATOM 882 C CA . ILE A 1 114 ? 16.719 1.116 -17.874 1.00 60.31 114 ILE A CA 1
ATOM 883 C C . ILE A 1 114 ? 16.300 1.682 -19.248 1.00 60.31 114 ILE A C 1
ATOM 885 O O . ILE A 1 114 ? 16.965 2.575 -19.776 1.00 60.31 114 ILE A O 1
ATOM 889 N N . GLY A 1 115 ? 15.179 1.209 -19.808 1.00 56.22 115 GLY A N 1
ATOM 890 C CA . GLY A 1 115 ? 14.627 1.666 -21.087 1.00 56.22 115 GLY A CA 1
ATOM 891 C C . GLY A 1 115 ? 13.715 2.898 -21.012 1.00 56.22 115 GLY A C 1
ATOM 892 O O . GLY A 1 115 ? 13.404 3.482 -22.054 1.00 56.22 115 GLY A O 1
ATOM 893 N N . ASP A 1 116 ? 13.300 3.328 -19.818 1.00 60.03 116 ASP A N 1
ATOM 894 C CA . ASP A 1 116 ? 12.299 4.385 -19.662 1.00 60.03 116 ASP A CA 1
ATOM 895 C C . ASP A 1 116 ? 12.931 5.782 -19.832 1.00 60.03 116 ASP A C 1
ATOM 897 O O . ASP A 1 116 ? 13.668 6.290 -18.978 1.00 60.03 116 ASP A O 1
ATOM 901 N N . LYS A 1 117 ? 12.618 6.458 -20.946 1.00 55.59 117 LYS A N 1
ATOM 902 C CA . LYS A 1 117 ? 12.998 7.864 -21.169 1.00 55.59 117 LYS A CA 1
ATOM 903 C C . LYS A 1 117 ? 11.978 8.798 -20.513 1.00 55.59 117 LYS A C 1
ATOM 905 O O . LYS A 1 117 ? 10.853 8.912 -20.989 1.00 55.59 117 LYS A O 1
ATOM 910 N N . ARG A 1 118 ? 12.384 9.534 -19.472 1.00 59.53 118 ARG A N 1
ATOM 911 C CA . ARG A 1 118 ? 11.626 10.684 -18.944 1.00 59.53 118 ARG A CA 1
ATOM 912 C C . ARG A 1 118 ? 12.213 11.993 -19.465 1.00 59.53 118 ARG A C 1
ATOM 914 O O . ARG A 1 118 ? 13.409 12.237 -19.325 1.00 59.53 118 ARG A O 1
ATOM 921 N N . ILE A 1 119 ? 11.352 12.832 -20.034 1.00 54.12 119 ILE A N 1
ATOM 922 C CA . ILE A 1 119 ? 11.651 14.232 -20.335 1.00 54.12 119 ILE A CA 1
ATOM 923 C C . ILE A 1 119 ? 11.057 15.046 -19.188 1.00 54.12 119 ILE A C 1
ATOM 925 O O . ILE A 1 119 ? 9.839 15.095 -19.031 1.00 54.12 119 ILE A O 1
ATOM 929 N N . TYR A 1 120 ? 11.912 15.645 -18.364 1.00 57.50 120 TYR A N 1
ATOM 930 C CA . TYR A 1 120 ? 11.467 16.577 -17.335 1.00 57.50 120 TYR A CA 1
ATOM 931 C C . TYR A 1 120 ? 11.177 17.926 -17.997 1.00 57.50 120 TYR A C 1
ATOM 933 O O . TYR A 1 120 ? 12.050 18.495 -18.649 1.00 57.50 120 TYR A O 1
ATOM 941 N N . LEU A 1 121 ? 9.942 18.413 -17.866 1.00 53.47 121 LEU A N 1
ATOM 942 C CA . LEU A 1 121 ? 9.537 19.728 -18.378 1.00 53.47 121 LEU A CA 1
ATOM 943 C C . LEU A 1 121 ? 9.898 20.872 -17.404 1.00 53.47 121 LEU A C 1
ATOM 945 O O . LEU A 1 121 ? 9.926 22.029 -17.814 1.00 53.47 121 LEU A O 1
ATOM 949 N N . HIS A 1 122 ? 10.221 20.543 -16.146 1.00 52.97 122 HIS A N 1
ATOM 950 C CA . HIS A 1 122 ? 10.655 21.448 -15.070 1.00 52.97 122 HIS A CA 1
ATOM 951 C C . HIS A 1 122 ? 11.792 20.810 -14.245 1.00 52.97 122 HIS A C 1
ATOM 953 O O . HIS A 1 122 ? 12.233 19.715 -14.594 1.00 52.97 122 HIS A O 1
ATOM 959 N N . ASP A 1 123 ? 12.277 21.504 -13.201 1.00 52.47 123 ASP A N 1
ATOM 960 C CA . ASP A 1 123 ? 13.429 21.123 -12.364 1.00 52.47 123 ASP A CA 1
ATOM 961 C C . ASP A 1 123 ? 13.524 19.615 -12.082 1.00 52.47 123 ASP A C 1
ATOM 963 O O . ASP A 1 123 ? 12.532 18.941 -11.788 1.00 52.47 123 ASP A O 1
ATOM 967 N N . GLN A 1 124 ? 14.749 19.087 -12.168 1.00 54.78 124 GLN A N 1
ATOM 968 C CA . GLN A 1 124 ? 15.027 17.693 -11.839 1.00 54.78 124 GLN A CA 1
ATOM 969 C C . GLN A 1 124 ? 14.596 17.376 -10.396 1.00 54.78 124 GLN A C 1
ATOM 971 O O . GLN A 1 124 ? 14.687 18.249 -9.525 1.00 54.78 124 GLN A O 1
ATOM 976 N N . PRO A 1 125 ? 14.168 16.129 -10.111 1.00 58.47 125 PRO A N 1
ATOM 977 C CA . PRO A 1 125 ? 13.895 15.706 -8.745 1.00 58.47 125 PRO A CA 1
ATOM 978 C C . PRO A 1 125 ? 15.109 16.005 -7.862 1.00 58.47 125 PRO A C 1
ATOM 980 O O . PRO A 1 125 ? 16.243 15.738 -8.264 1.00 58.47 125 PRO A O 1
ATOM 983 N N . ARG A 1 126 ? 14.871 16.564 -6.669 1.00 57.94 126 ARG A N 1
ATOM 984 C CA . ARG A 1 126 ? 15.931 16.766 -5.675 1.00 57.94 126 ARG A CA 1
ATOM 985 C C . ARG A 1 126 ? 16.647 15.441 -5.437 1.00 57.94 126 ARG A C 1
ATOM 987 O O . ARG A 1 126 ? 15.995 14.412 -5.266 1.00 57.94 126 ARG A O 1
ATOM 994 N N . ASP A 1 127 ? 17.973 15.501 -5.393 1.00 57.16 127 ASP A N 1
ATOM 995 C CA . ASP A 1 127 ? 18.826 14.365 -5.063 1.00 57.16 127 ASP A CA 1
ATOM 996 C C . ASP A 1 127 ? 18.664 14.060 -3.563 1.00 57.16 127 ASP A C 1
ATOM 998 O O . ASP A 1 127 ? 19.392 14.557 -2.700 1.00 57.16 127 ASP A O 1
ATOM 1002 N N . LEU A 1 128 ? 17.595 13.337 -3.224 1.00 64.88 128 LEU A N 1
ATOM 1003 C CA . LEU A 1 128 ? 17.342 12.860 -1.872 1.00 64.88 128 LEU A CA 1
ATOM 1004 C C . LEU A 1 128 ? 18.299 11.700 -1.643 1.00 64.88 128 LEU A C 1
ATOM 1006 O O . LEU A 1 128 ? 18.006 10.579 -2.042 1.00 64.88 128 LEU A O 1
ATOM 1010 N N . ASN A 1 129 ? 19.459 11.993 -1.054 1.00 73.31 129 ASN A N 1
ATOM 1011 C CA . ASN A 1 129 ? 20.495 11.008 -0.757 1.00 73.31 129 ASN A CA 1
ATOM 1012 C C . ASN A 1 129 ? 19.870 9.806 -0.013 1.00 73.31 129 ASN A C 1
ATOM 1014 O O . ASN A 1 129 ? 19.498 9.950 1.160 1.00 73.31 129 ASN A O 1
ATOM 1018 N N . PRO A 1 130 ? 19.669 8.653 -0.681 1.00 81.12 130 PRO A N 1
ATOM 1019 C CA . PRO A 1 130 ? 18.826 7.603 -0.140 1.00 81.12 130 PRO A CA 1
ATOM 1020 C C . PRO A 1 130 ? 19.537 6.941 1.038 1.00 81.12 130 PRO A C 1
ATOM 1022 O O . PRO A 1 130 ? 20.685 6.505 0.938 1.00 81.12 130 PRO A O 1
ATOM 1025 N N . ASN A 1 131 ? 18.848 6.852 2.175 1.00 89.44 131 ASN A N 1
ATOM 1026 C CA . ASN A 1 131 ? 19.365 6.132 3.334 1.00 89.44 131 ASN A CA 1
ATOM 1027 C C . ASN A 1 131 ? 19.328 4.606 3.100 1.00 89.44 131 ASN A C 1
ATOM 1029 O O . ASN A 1 131 ? 18.751 4.110 2.128 1.00 89.44 131 ASN A O 1
ATOM 1033 N N . PHE A 1 132 ? 19.946 3.844 4.006 1.00 91.75 132 PHE A N 1
ATOM 1034 C CA . PHE A 1 132 ? 20.016 2.382 3.904 1.00 91.75 132 PHE A CA 1
ATOM 1035 C C . PHE A 1 132 ? 18.634 1.730 3.744 1.00 91.75 132 PHE A C 1
ATOM 1037 O O . PHE A 1 132 ? 18.462 0.866 2.883 1.00 91.75 132 PHE A O 1
ATOM 1044 N N . ASP A 1 133 ? 17.647 2.176 4.523 1.00 94.81 133 ASP A N 1
ATOM 1045 C CA . ASP A 1 133 ? 16.280 1.657 4.465 1.00 94.81 133 ASP A CA 1
ATOM 1046 C C . ASP A 1 133 ? 15.613 1.921 3.117 1.00 94.81 133 ASP A C 1
ATOM 1048 O O . ASP A 1 133 ? 14.978 1.029 2.558 1.00 94.81 133 ASP A O 1
ATOM 1052 N N . THR A 1 134 ? 15.832 3.104 2.546 1.00 93.00 134 THR A N 1
ATOM 1053 C CA . THR A 1 134 ? 15.340 3.471 1.214 1.00 93.00 134 THR A CA 1
ATOM 1054 C C . THR A 1 134 ? 15.930 2.560 0.143 1.00 93.00 134 THR A C 1
ATOM 1056 O O . THR A 1 134 ? 15.195 2.026 -0.686 1.00 93.00 134 THR A O 1
ATOM 1059 N N . ILE A 1 135 ? 17.245 2.319 0.183 1.00 91.62 135 ILE A N 1
ATOM 1060 C CA . ILE A 1 135 ? 17.930 1.435 -0.772 1.00 91.62 135 ILE A CA 1
ATOM 1061 C C . ILE A 1 135 ? 17.393 0.004 -0.660 1.00 91.62 135 ILE A C 1
ATOM 1063 O O . ILE A 1 135 ? 17.128 -0.648 -1.672 1.00 91.62 135 ILE A O 1
ATOM 1067 N N . LYS A 1 136 ? 17.213 -0.501 0.566 1.00 94.94 136 LYS A N 1
ATOM 1068 C CA . LYS A 1 136 ? 16.700 -1.854 0.800 1.00 94.94 136 LYS A CA 1
ATOM 1069 C C . LYS A 1 136 ? 15.245 -2.005 0.362 1.00 94.94 136 LYS A C 1
ATOM 1071 O O . LYS A 1 136 ? 14.935 -2.952 -0.359 1.00 94.94 136 LYS A O 1
ATOM 1076 N N . ALA A 1 137 ? 14.376 -1.072 0.737 1.00 95.00 137 ALA A N 1
ATOM 1077 C CA . ALA A 1 137 ? 12.973 -1.067 0.336 1.00 95.00 137 ALA A CA 1
ATOM 1078 C C . ALA A 1 137 ? 12.807 -0.930 -1.185 1.00 95.00 137 ALA A C 1
ATOM 1080 O O . ALA A 1 137 ? 12.026 -1.677 -1.776 1.00 95.00 137 ALA A O 1
ATOM 1081 N N . LEU A 1 138 ? 13.604 -0.080 -1.845 1.00 91.12 138 LEU A N 1
ATOM 1082 C CA . LEU A 1 138 ? 13.649 -0.025 -3.309 1.00 91.12 138 LEU A CA 1
ATOM 1083 C C . LEU A 1 138 ? 14.112 -1.358 -3.904 1.00 91.12 138 LEU A C 1
ATOM 1085 O O . LEU A 1 138 ? 13.536 -1.827 -4.881 1.00 91.12 138 LEU A O 1
ATOM 1089 N N . GLY A 1 139 ? 15.115 -2.002 -3.305 1.00 91.25 139 GLY A N 1
ATOM 1090 C CA . GLY A 1 139 ? 15.546 -3.338 -3.708 1.00 91.25 139 GLY A CA 1
ATOM 1091 C C . GLY A 1 139 ? 14.409 -4.360 -3.641 1.00 91.25 139 GLY A C 1
ATOM 1092 O O . GLY A 1 139 ? 14.285 -5.189 -4.539 1.00 91.25 139 GLY A O 1
ATOM 1093 N N . VAL A 1 140 ? 13.533 -4.285 -2.633 1.00 95.19 140 VAL A N 1
ATOM 1094 C CA . VAL A 1 140 ? 12.319 -5.116 -2.585 1.00 95.19 140 VAL A CA 1
ATOM 1095 C C . VAL A 1 140 ? 11.342 -4.712 -3.682 1.00 95.19 140 VAL A C 1
ATOM 1097 O O . VAL A 1 140 ? 10.844 -5.578 -4.404 1.00 95.19 140 VAL A O 1
ATOM 1100 N N . TYR A 1 141 ? 11.095 -3.412 -3.853 1.00 93.31 141 TYR A N 1
ATOM 1101 C CA . TYR A 1 141 ? 10.198 -2.878 -4.877 1.00 93.31 141 TYR A CA 1
ATOM 1102 C C . TYR A 1 141 ? 10.613 -3.288 -6.296 1.00 93.31 141 TYR A C 1
ATOM 1104 O O . TYR A 1 141 ? 9.755 -3.643 -7.092 1.00 93.31 141 TYR A O 1
ATOM 1112 N N . LEU A 1 142 ? 11.910 -3.346 -6.594 1.00 89.56 142 LEU A N 1
ATOM 1113 C CA . LEU A 1 142 ? 12.460 -3.767 -7.889 1.00 89.56 142 LEU A CA 1
ATOM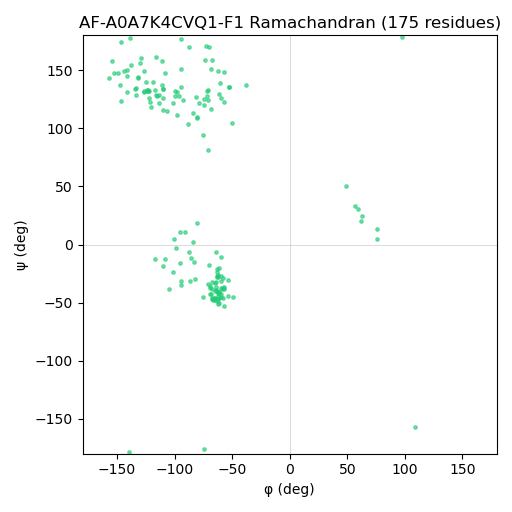 1114 C C . LEU A 1 142 ? 12.754 -5.274 -7.977 1.00 89.56 142 LEU A C 1
ATOM 1116 O O . LEU A 1 142 ? 13.402 -5.719 -8.919 1.00 89.56 142 LEU A O 1
ATOM 1120 N N . GLN A 1 143 ? 12.290 -6.064 -7.002 1.00 90.25 143 GLN A N 1
ATOM 1121 C CA . GLN A 1 143 ? 12.440 -7.526 -6.973 1.00 90.25 143 GLN A CA 1
ATOM 1122 C C . GLN A 1 143 ? 13.906 -8.016 -6.911 1.00 90.25 143 GLN A C 1
ATOM 1124 O O . GLN A 1 143 ? 14.216 -9.150 -7.266 1.00 90.25 143 GLN A O 1
ATOM 1129 N N . VAL A 1 144 ? 14.818 -7.185 -6.404 1.00 88.88 144 VAL A N 1
ATOM 1130 C CA . VAL A 1 144 ? 16.222 -7.543 -6.126 1.00 88.88 144 VAL A CA 1
ATOM 1131 C C . VAL A 1 144 ? 16.370 -8.164 -4.733 1.00 88.88 144 VAL A C 1
ATOM 1133 O O . VAL A 1 144 ? 17.224 -9.018 -4.506 1.00 88.88 144 VAL A O 1
ATOM 1136 N N . ILE A 1 145 ? 15.531 -7.741 -3.785 1.00 92.62 145 ILE A N 1
ATOM 1137 C CA . ILE A 1 145 ? 15.537 -8.194 -2.390 1.00 92.62 145 ILE A CA 1
ATOM 1138 C C . ILE A 1 145 ? 14.196 -8.860 -2.074 1.00 92.62 145 ILE A C 1
ATOM 1140 O O . ILE A 1 145 ? 13.141 -8.395 -2.496 1.00 92.62 145 ILE A O 1
ATOM 1144 N N . GLY A 1 146 ? 14.220 -9.958 -1.316 1.00 95.19 146 GLY A N 1
ATOM 1145 C CA . GLY A 1 146 ? 13.001 -10.681 -0.946 1.00 95.19 146 GLY A CA 1
ATOM 1146 C C . GLY A 1 146 ? 12.090 -9.880 -0.014 1.00 95.19 146 GLY A C 1
ATOM 1147 O O . GLY A 1 146 ? 10.898 -9.774 -0.272 1.00 95.19 146 GLY A O 1
ATOM 1148 N N . LYS A 1 147 ? 12.651 -9.287 1.043 1.00 98.12 147 LYS A N 1
ATOM 1149 C CA . LYS A 1 147 ? 11.901 -8.621 2.112 1.00 98.12 147 LYS A CA 1
ATOM 1150 C C . LYS A 1 147 ? 12.724 -7.510 2.764 1.00 98.12 147 LYS A C 1
ATOM 1152 O O . LYS A 1 147 ? 13.942 -7.650 2.877 1.00 98.12 147 LYS A O 1
ATOM 1157 N N . HIS A 1 148 ? 12.063 -6.450 3.226 1.00 98.31 148 HIS A N 1
ATOM 1158 C CA . HIS A 1 148 ? 12.642 -5.425 4.097 1.00 98.31 148 HIS A CA 1
ATOM 1159 C C . HIS A 1 148 ? 11.576 -4.830 5.024 1.00 98.31 148 HIS A C 1
ATOM 1161 O O . HIS A 1 148 ? 10.409 -4.725 4.647 1.00 98.31 148 HIS A O 1
ATOM 1167 N N . GLU A 1 149 ? 11.984 -4.439 6.226 1.00 98.25 149 GLU A N 1
ATOM 1168 C CA . GLU A 1 149 ? 11.134 -3.789 7.228 1.00 98.25 149 GLU A CA 1
ATOM 1169 C C . GLU A 1 149 ? 11.803 -2.486 7.673 1.00 98.25 149 GLU A C 1
ATOM 1171 O O . GLU A 1 149 ? 12.992 -2.473 7.987 1.00 98.25 149 GLU A O 1
ATOM 1176 N N . ILE A 1 150 ? 11.036 -1.396 7.699 1.00 97.69 150 ILE A N 1
ATOM 1177 C CA . ILE A 1 150 ? 11.470 -0.085 8.181 1.00 97.69 150 ILE A CA 1
ATOM 1178 C C . ILE A 1 150 ? 10.732 0.195 9.485 1.00 97.69 150 ILE A C 1
ATOM 1180 O O . ILE A 1 150 ? 9.506 0.331 9.509 1.00 97.69 150 ILE A O 1
ATOM 1184 N N . MET A 1 151 ? 11.492 0.289 10.574 1.00 97.56 151 MET A N 1
ATOM 1185 C CA . MET A 1 151 ? 10.972 0.623 11.896 1.00 97.56 151 MET A CA 1
ATOM 1186 C C . MET A 1 151 ? 10.965 2.141 12.068 1.00 97.56 151 MET A C 1
ATOM 1188 O O . MET A 1 151 ? 12.008 2.747 12.308 1.00 97.56 151 MET A O 1
ATOM 1192 N N . LEU A 1 152 ? 9.786 2.747 11.969 1.00 96.31 152 LEU A N 1
ATOM 1193 C CA . LEU A 1 152 ? 9.581 4.181 12.165 1.00 96.31 152 LEU A CA 1
ATOM 1194 C C . LEU A 1 152 ? 9.169 4.463 13.616 1.00 96.31 152 LEU A C 1
ATOM 1196 O O . LEU A 1 152 ? 9.042 3.537 14.422 1.00 96.31 152 LEU A O 1
ATOM 1200 N N . SER A 1 153 ? 9.005 5.727 14.002 1.00 96.25 153 SER A N 1
ATOM 1201 C CA . SER A 1 153 ? 8.728 6.069 15.402 1.00 96.25 153 SER A CA 1
ATOM 1202 C C . SER A 1 153 ? 7.331 5.627 15.849 1.00 96.25 153 SER A C 1
ATOM 1204 O O . SER A 1 153 ? 7.175 5.163 16.979 1.00 96.25 153 SER A O 1
ATOM 1206 N N . SER A 1 154 ? 6.337 5.699 14.956 1.00 96.56 154 SER A N 1
ATOM 1207 C CA . SER A 1 154 ? 4.929 5.411 15.263 1.00 96.56 154 SER A CA 1
ATOM 1208 C C . SER A 1 154 ? 4.350 4.214 14.505 1.00 96.56 154 SER A C 1
ATOM 1210 O O . SER A 1 154 ? 3.281 3.712 14.859 1.00 96.56 154 SER A O 1
ATOM 1212 N N . CYS A 1 155 ? 5.057 3.724 13.488 1.00 97.56 155 CYS A N 1
ATOM 1213 C CA . CYS A 1 155 ? 4.633 2.588 12.680 1.00 97.56 155 CYS A CA 1
ATOM 1214 C C . CYS A 1 155 ? 5.820 1.742 12.193 1.00 97.56 155 CYS A C 1
ATOM 1216 O O . CYS A 1 155 ? 6.990 2.052 12.422 1.00 97.56 155 CYS A O 1
ATOM 1218 N N . MET A 1 156 ? 5.506 0.628 11.548 1.00 98.06 156 MET A N 1
ATOM 1219 C CA . MET A 1 156 ? 6.422 -0.202 10.788 1.00 98.06 156 MET A CA 1
ATOM 1220 C C . MET A 1 156 ? 5.891 -0.301 9.361 1.00 98.06 156 MET A C 1
ATOM 1222 O O . MET A 1 156 ? 4.716 -0.611 9.159 1.00 98.06 156 MET A O 1
ATOM 1226 N N . LEU A 1 157 ? 6.768 -0.079 8.386 1.00 98.44 157 LEU A N 1
ATOM 1227 C CA . LEU A 1 157 ? 6.507 -0.382 6.983 1.00 98.44 157 LEU A CA 1
ATOM 1228 C C . LEU A 1 157 ? 7.210 -1.693 6.630 1.00 98.44 157 LEU A C 1
ATOM 1230 O O . LEU A 1 157 ? 8.431 -1.788 6.736 1.00 98.44 157 LEU A O 1
ATOM 1234 N N . ARG A 1 158 ? 6.460 -2.693 6.176 1.00 98.62 158 ARG A N 1
ATOM 1235 C CA . ARG A 1 158 ? 6.991 -3.957 5.661 1.00 98.62 158 ARG A CA 1
ATOM 1236 C C . ARG A 1 158 ? 6.767 -4.037 4.162 1.00 98.62 158 ARG A C 1
ATOM 1238 O O . ARG A 1 158 ? 5.664 -3.796 3.685 1.00 98.62 158 ARG A O 1
ATOM 1245 N N . MET A 1 159 ? 7.801 -4.429 3.428 1.00 98.56 159 MET A N 1
ATOM 1246 C CA . MET A 1 159 ? 7.710 -4.749 2.006 1.00 98.56 159 MET A CA 1
ATOM 1247 C C . MET A 1 159 ? 8.228 -6.163 1.773 1.00 98.56 159 MET A C 1
ATOM 1249 O O . MET A 1 159 ? 9.313 -6.510 2.247 1.00 98.56 159 MET A O 1
ATOM 1253 N N . GLU A 1 160 ? 7.484 -6.974 1.027 1.00 98.38 160 GLU A N 1
ATOM 1254 C CA . GLU A 1 160 ? 7.831 -8.376 0.799 1.00 98.38 160 GLU A CA 1
ATOM 1255 C C . GLU A 1 160 ? 7.404 -8.877 -0.585 1.00 98.38 160 GLU A C 1
ATOM 1257 O O . GLU A 1 160 ? 6.309 -8.610 -1.071 1.00 98.38 160 GLU A O 1
ATOM 1262 N N . ASN A 1 161 ? 8.286 -9.635 -1.230 1.00 97.19 161 ASN A N 1
ATOM 1263 C CA . ASN A 1 161 ? 7.979 -10.446 -2.398 1.00 97.19 161 ASN A CA 1
ATOM 1264 C C . ASN A 1 161 ? 7.333 -11.756 -1.960 1.00 97.19 161 ASN A C 1
ATOM 1266 O O . ASN A 1 161 ? 8.011 -12.627 -1.420 1.00 97.19 161 ASN A O 1
ATOM 1270 N N . ILE A 1 162 ? 6.044 -11.913 -2.243 1.00 97.38 162 ILE A N 1
ATOM 1271 C CA . ILE A 1 162 ? 5.263 -13.086 -1.852 1.00 97.38 162 ILE A CA 1
ATOM 1272 C C . ILE A 1 162 ? 4.774 -13.866 -3.071 1.00 97.38 162 ILE A C 1
ATOM 1274 O O . ILE A 1 162 ? 4.690 -13.345 -4.186 1.00 97.38 162 ILE 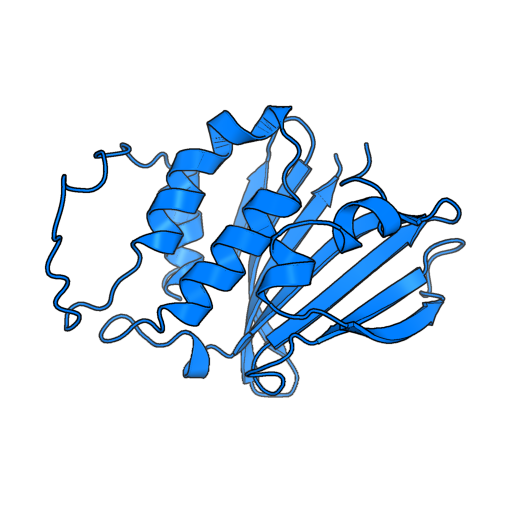A O 1
ATOM 1278 N N . VAL A 1 163 ? 4.396 -15.123 -2.842 1.00 96.56 163 VAL A N 1
ATOM 1279 C CA . VAL A 1 163 ? 3.591 -15.901 -3.786 1.00 96.56 163 VAL A CA 1
ATOM 1280 C C . VAL A 1 163 ? 2.179 -16.006 -3.226 1.00 96.56 163 VAL A C 1
ATOM 1282 O O . VAL A 1 163 ? 1.968 -16.619 -2.183 1.00 96.56 163 VAL A O 1
ATOM 1285 N N . ALA A 1 164 ? 1.208 -15.414 -3.916 1.00 91.56 164 ALA A N 1
ATOM 1286 C CA . ALA A 1 164 ? -0.194 -15.415 -3.508 1.00 91.56 164 ALA A CA 1
ATOM 1287 C C . ALA A 1 164 ? -1.082 -15.769 -4.703 1.00 91.56 164 ALA A C 1
ATOM 1289 O O . ALA A 1 164 ? -0.940 -15.197 -5.783 1.00 91.56 164 ALA A O 1
ATOM 1290 N N . GLY A 1 165 ? -1.970 -16.755 -4.531 1.00 87.88 165 GLY A N 1
ATOM 1291 C CA . GLY A 1 165 ? -2.845 -17.223 -5.614 1.00 87.88 165 GLY A CA 1
ATOM 1292 C C . GLY A 1 165 ? -2.086 -17.746 -6.843 1.00 87.88 165 GLY A C 1
ATOM 1293 O O . GLY A 1 165 ? -2.555 -17.586 -7.964 1.00 87.88 165 GLY A O 1
ATOM 1294 N N . GLY A 1 166 ? -0.884 -18.304 -6.649 1.00 93.00 166 GLY A N 1
ATOM 1295 C CA . GLY A 1 166 ? -0.018 -18.784 -7.735 1.00 93.00 166 GLY A CA 1
ATOM 1296 C C . GLY A 1 166 ? 0.709 -17.684 -8.521 1.00 93.00 166 GLY A C 1
ATOM 1297 O O . GLY A 1 166 ? 1.392 -17.992 -9.494 1.00 93.00 166 GLY A O 1
ATOM 1298 N N . ARG A 1 167 ? 0.591 -16.414 -8.113 1.00 94.50 167 ARG A N 1
ATOM 1299 C CA . ARG A 1 167 ? 1.281 -15.272 -8.729 1.00 94.50 167 ARG A CA 1
ATOM 1300 C C . ARG A 1 167 ? 2.387 -14.755 -7.818 1.00 94.50 167 ARG A C 1
ATOM 1302 O O . ARG A 1 167 ? 2.240 -14.780 -6.598 1.00 94.50 167 ARG A O 1
ATOM 1309 N N . VAL A 1 168 ? 3.464 -14.242 -8.411 1.00 95.94 168 VAL A N 1
ATOM 1310 C CA . VAL A 1 168 ? 4.486 -13.478 -7.678 1.00 95.94 168 VAL A CA 1
ATOM 1311 C C . VAL A 1 168 ? 3.989 -12.045 -7.514 1.00 95.94 168 VAL A C 1
ATOM 1313 O O . VAL A 1 168 ? 3.592 -11.411 -8.497 1.00 95.94 168 VAL A O 1
ATOM 1316 N N . ARG A 1 169 ? 3.985 -11.538 -6.281 1.00 97.50 169 ARG A N 1
ATOM 1317 C CA . ARG A 1 169 ? 3.395 -10.240 -5.929 1.00 97.50 169 ARG A CA 1
ATOM 1318 C C . ARG A 1 169 ? 4.286 -9.469 -4.961 1.00 97.50 169 ARG A C 1
ATOM 1320 O O . ARG A 1 169 ? 5.068 -10.063 -4.223 1.00 97.50 169 ARG A O 1
ATOM 1327 N N . LEU A 1 170 ? 4.165 -8.148 -4.977 1.00 98.00 170 LEU A N 1
ATOM 1328 C CA . LEU A 1 170 ? 4.692 -7.275 -3.934 1.00 98.00 170 LEU A CA 1
ATOM 1329 C C . LEU A 1 170 ? 3.598 -7.043 -2.899 1.00 98.00 170 LEU A C 1
ATOM 1331 O O . LEU A 1 170 ? 2.531 -6.554 -3.255 1.00 98.00 170 LEU A O 1
ATOM 1335 N N . GLU A 1 171 ? 3.876 -7.344 -1.641 1.00 98.69 171 GLU A N 1
ATOM 1336 C CA . GLU A 1 171 ? 3.083 -6.902 -0.501 1.00 98.69 171 GLU A CA 1
ATOM 1337 C C . GLU A 1 171 ? 3.758 -5.690 0.147 1.00 98.69 171 GLU A C 1
ATOM 1339 O O . GLU A 1 171 ? 4.962 -5.707 0.409 1.00 98.69 171 GLU A O 1
ATOM 1344 N N . ILE A 1 172 ? 2.974 -4.648 0.409 1.00 98.69 172 ILE A N 1
ATOM 1345 C CA . ILE A 1 172 ? 3.344 -3.487 1.213 1.00 98.69 172 ILE A CA 1
ATOM 1346 C C . ILE A 1 172 ? 2.359 -3.432 2.377 1.00 98.69 172 ILE A C 1
ATOM 1348 O O . ILE A 1 172 ? 1.155 -3.305 2.162 1.00 98.69 172 ILE A O 1
ATOM 1352 N N . GLU A 1 173 ? 2.853 -3.541 3.604 1.00 98.69 173 GLU A N 1
ATOM 1353 C CA . GLU A 1 173 ? 2.036 -3.523 4.815 1.00 98.69 173 GLU A CA 1
ATOM 1354 C C . GLU A 1 173 ? 2.498 -2.408 5.755 1.00 98.69 173 GLU A C 1
ATOM 1356 O O . GLU A 1 173 ? 3.691 -2.271 6.030 1.00 98.69 173 GLU A O 1
ATOM 1361 N N . VAL A 1 174 ? 1.551 -1.618 6.260 1.00 98.50 174 VAL A N 1
ATOM 1362 C CA . VAL A 1 174 ? 1.783 -0.611 7.300 1.00 98.50 174 VAL A CA 1
ATOM 1363 C C . VAL A 1 174 ? 1.115 -1.090 8.581 1.00 98.50 174 VAL A C 1
ATOM 1365 O O . VAL A 1 174 ? -0.073 -1.420 8.592 1.00 98.50 174 VAL A O 1
ATOM 1368 N N . LEU A 1 175 ? 1.892 -1.136 9.661 1.00 97.19 175 LEU A N 1
ATOM 1369 C CA . LEU A 1 175 ? 1.466 -1.614 10.974 1.00 97.19 175 LEU A CA 1
ATOM 1370 C C . LEU A 1 175 ? 1.767 -0.542 12.028 1.00 97.19 175 LEU A C 1
ATOM 1372 O O . LEU A 1 175 ? 2.887 -0.035 12.063 1.00 97.19 175 LEU A O 1
ATOM 1376 N N . PRO A 1 176 ? 0.818 -0.176 12.900 1.00 95.12 176 PRO A N 1
ATOM 1377 C CA . PRO A 1 176 ? 1.102 0.752 13.983 1.00 95.12 176 PRO A CA 1
ATOM 1378 C C . PRO A 1 176 ? 2.043 0.135 15.028 1.00 95.12 176 PRO A C 1
ATOM 1380 O O . PRO A 1 176 ? 2.030 -1.078 15.250 1.00 95.12 176 PRO A O 1
ATOM 1383 N N . ARG A 1 177 ? 2.827 0.989 15.694 1.00 90.12 177 ARG A N 1
ATOM 1384 C CA . ARG A 1 177 ? 3.656 0.635 16.856 1.00 90.12 177 ARG A CA 1
ATOM 1385 C C . ARG A 1 177 ? 3.010 1.033 18.185 1.00 90.12 177 ARG A C 1
ATOM 1387 O O . ARG A 1 177 ? 2.108 1.915 18.215 1.00 90.12 177 ARG A O 1
#

Secondary structure (DSSP, 8-state):
--S-BHHHHHTSHHHHHTT-EEEEEEE-SSTT-EEEEEE-SS-TTTEEEEEEE-TT-BEEEEEEEEEHHHHEETTEE-HHHHHHHHHHHHHHS-GGGHHHHHHHHHHHHT---TT-----SSSPPP-----HHHHHHHHHHTTSSSEEEEE-SSEEEEEEEEEETTEEEEEEEEEE-

Mean predicted aligned error: 4.99 Å

Foldseek 3Di:
DFLAAPVVLCVDCLCVVQVKDWPDKDDDPDPQKIKTWIAGPPPRVFWTWMFIAGVVRGTQKIKIKGFDVQCPAQAAGDLVNLVSVLRSCCSRPDPQQCVVCVLLSLCSNPRGHPNDDDDDPDDDPPCPPADPQSVQLVCLSNVNHAWDWDDTPFWIWIWGFDQDPNTTIIMIMIGTD

Solvent-accessible surface area (backbone atoms only — not comparable to full-atom values): 9625 Å² total; per-residue (Å²): 97,61,53,47,38,56,74,64,50,58,73,31,66,58,25,58,76,45,44,50,42,80,77,47,74,45,80,46,100,48,91,64,30,33,37,36,37,32,32,43,69,64,67,52,94,43,38,44,36,38,38,30,22,40,84,83,39,31,28,60,32,39,37,40,35,35,33,34,88,63,38,44,49,70,52,44,45,38,67,68,47,25,49,52,52,31,39,52,48,63,69,46,52,55,77,90,40,43,83,78,43,45,49,38,41,54,48,43,60,63,55,66,10,81,70,59,84,81,83,74,94,60,82,76,80,78,88,60,81,65,49,72,64,35,53,46,45,48,29,25,75,68,69,76,32,59,62,39,73,45,84,50,91,57,33,33,45,36,37,34,61,43,78,57,96,92,38,60,26,42,38,41,35,44,32,50,78

pLDDT: mean 90.82, std 11.95, range [52.47, 98.75]

Nearest PDB structures (foldseek):
  7d11-assembly1_A  TM=8.030E-01  e=8.747E-01  Arabidopsis thaliana
  6j4e-assembly1_B  TM=8.284E-01  e=1.790E+00  Arabidopsis thaliana
  6j4f-assembly2_B  TM=8.292E-01  e=2.017E+00  Arabidopsis thaliana
  1uuz-assembly2_B  TM=6.748E-01  e=4.380E+00  Pseudomonas aeruginosa
  3hdj-assembly1_B  TM=2.928E-01  e=7.494E+00  Bordetella pertussis